Protein AF-A0A1S3MYK0-F1 (afdb_monomer_lite)

pLDDT: mean 86.26, std 19.32, range [31.92, 98.56]

Radius of gyration: 34.38 Å; chains: 1; bounding box: 82×75×86 Å

Secondary structure (DSSP, 8-state):
-----SSSSSSSSSS------HHHHHHHHHHHHHHHHHHHHTPPPPHHHHHHHHHHHHHHHHHHHHHHHHHHHHHHHHHHHHHHHHHHHHHHHHHHHHHHHHHH--SHHHHHHHHHHHHHHHHHHHHHHTHHHHHHHHHHHHHHIIIIIHHHHHHHHHHHHHHHHHHHHHHHHHHHHHHH-HHHHHHHHHTT-

Structure (mmCIF, N/CA/C/O backbone):
data_AF-A0A1S3MYK0-F1
#
_entry.id   AF-A0A1S3MYK0-F1
#
loop_
_atom_site.group_PDB
_atom_site.id
_atom_site.type_symbol
_atom_site.label_atom_id
_atom_site.label_alt_id
_atom_site.label_comp_id
_atom_site.label_asym_id
_atom_site.label_entity_id
_atom_site.label_seq_id
_atom_site.pdbx_PDB_ins_code
_atom_site.Cartn_x
_atom_site.Cartn_y
_atom_site.Cartn_z
_atom_site.occupancy
_atom_site.B_iso_or_equiv
_atom_site.auth_seq_id
_atom_site.auth_comp_id
_atom_site.auth_asym_id
_atom_site.auth_atom_id
_atom_site.pdbx_PDB_model_num
ATOM 1 N N . MET A 1 1 ? -46.911 45.622 28.710 1.00 41.44 1 MET A N 1
ATOM 2 C CA . MET A 1 1 ? -47.073 44.228 28.256 1.00 41.44 1 MET A CA 1
ATOM 3 C C . MET A 1 1 ? -45.704 43.590 28.324 1.00 41.44 1 MET A C 1
ATOM 5 O O . MET A 1 1 ? -44.938 43.676 27.375 1.00 41.44 1 MET A O 1
ATOM 9 N N . ASP A 1 2 ? -45.394 43.066 29.504 1.00 37.06 2 ASP A N 1
ATOM 10 C CA . ASP A 1 2 ? -44.248 42.202 29.757 1.00 37.06 2 ASP A CA 1
ATOM 11 C C . ASP A 1 2 ? -44.485 40.836 29.108 1.00 37.06 2 ASP A C 1
ATOM 13 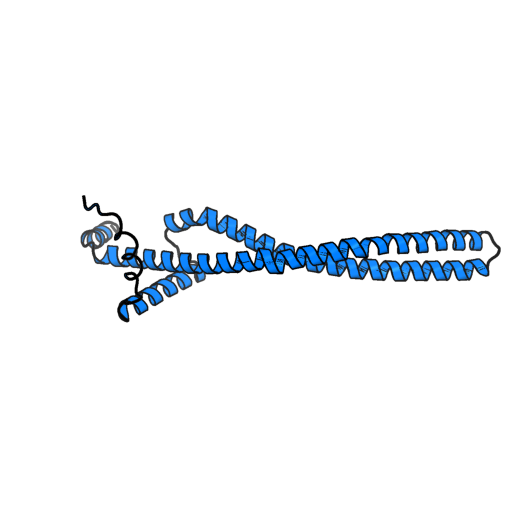O O . ASP A 1 2 ? -45.614 40.343 29.094 1.00 37.06 2 ASP A O 1
ATOM 17 N N . GLY A 1 3 ? -43.432 40.230 28.563 1.00 33.25 3 GLY A N 1
ATOM 18 C CA . GLY A 1 3 ? -43.554 38.988 27.805 1.00 33.25 3 GLY A CA 1
ATOM 19 C C . GLY A 1 3 ? -42.222 38.291 27.559 1.00 33.25 3 GLY A C 1
ATOM 20 O O . GLY A 1 3 ? -41.745 38.258 26.434 1.00 33.25 3 GLY A O 1
ATOM 21 N N . PHE A 1 4 ? -41.632 37.775 28.640 1.00 43.69 4 PHE A N 1
ATOM 22 C CA . PHE A 1 4 ? -41.016 36.443 28.738 1.00 43.69 4 PHE A CA 1
ATOM 23 C C . PHE A 1 4 ? -40.496 35.793 27.437 1.00 43.69 4 PHE A C 1
ATOM 25 O O . PHE A 1 4 ? -41.245 35.098 26.756 1.00 43.69 4 PHE A O 1
ATOM 32 N N . ALA A 1 5 ? -39.190 35.902 27.162 1.00 37.81 5 ALA A N 1
ATOM 33 C CA . ALA A 1 5 ? -38.466 34.950 26.298 1.00 37.81 5 ALA A CA 1
ATOM 34 C C . ALA A 1 5 ? -36.928 35.019 26.472 1.00 37.81 5 ALA A C 1
ATOM 36 O O . ALA A 1 5 ? -36.189 34.928 25.496 1.00 37.81 5 ALA A O 1
ATOM 37 N N . GLY A 1 6 ? -36.429 35.235 27.698 1.00 36.09 6 GLY A N 1
ATOM 38 C CA . GLY A 1 6 ? -34.996 35.471 27.951 1.00 36.09 6 GLY A CA 1
ATOM 39 C C . GLY A 1 6 ? -34.198 34.334 28.606 1.00 36.09 6 GLY A C 1
ATOM 40 O O . GLY A 1 6 ? -32.982 34.313 28.461 1.00 36.09 6 GLY A O 1
ATOM 41 N N . ASP A 1 7 ? -34.838 33.371 29.280 1.00 34.94 7 ASP A N 1
ATOM 42 C CA . ASP A 1 7 ? -34.165 32.602 30.352 1.00 34.94 7 ASP A CA 1
ATOM 43 C C . ASP A 1 7 ? -34.183 31.064 30.213 1.00 34.94 7 ASP A C 1
ATOM 45 O O . ASP A 1 7 ? -34.143 30.344 31.206 1.00 34.94 7 ASP A O 1
ATOM 49 N N . ILE A 1 8 ? -34.211 30.504 28.996 1.00 40.41 8 ILE A N 1
ATOM 50 C CA . ILE A 1 8 ? -34.261 29.029 28.817 1.00 40.41 8 ILE A CA 1
ATOM 51 C C . ILE A 1 8 ? -32.945 28.403 28.310 1.00 40.41 8 ILE A C 1
ATOM 53 O O . ILE A 1 8 ? -32.789 27.186 28.344 1.00 40.41 8 ILE A O 1
ATOM 57 N N . LEU A 1 9 ? -31.935 29.190 27.917 1.00 41.19 9 LEU A N 1
ATOM 58 C CA . LEU A 1 9 ? -30.717 28.640 27.286 1.00 41.19 9 LEU A CA 1
ATOM 59 C C . LEU A 1 9 ? -29.408 28.810 28.072 1.00 41.19 9 LEU A C 1
ATOM 61 O O . LEU A 1 9 ? -28.365 28.363 27.601 1.00 41.19 9 LEU A O 1
ATOM 65 N N . SER A 1 10 ? -29.445 29.367 29.287 1.00 35.34 10 SER A N 1
ATOM 66 C CA . SER A 1 10 ? -28.232 29.537 30.112 1.00 35.34 10 SER A CA 1
ATOM 67 C C . SER A 1 10 ? -28.063 28.480 31.222 1.00 35.34 10 SER A C 1
ATOM 69 O O . SER A 1 10 ? -27.001 28.377 31.829 1.00 35.34 10 SER A O 1
ATOM 71 N N . GLY A 1 11 ? -29.074 27.636 31.471 1.00 31.92 11 GLY A N 1
ATOM 72 C CA . GLY A 1 11 ? -29.089 26.695 32.607 1.00 31.92 11 GLY A CA 1
ATOM 73 C C . GLY A 1 11 ? -28.549 25.279 32.348 1.00 31.92 11 GLY A C 1
ATOM 74 O O . GLY A 1 11 ? -28.430 24.493 33.280 1.00 31.92 11 GLY A O 1
ATOM 75 N N . GLY A 1 12 ? -28.223 24.915 31.103 1.00 32.88 12 GLY A N 1
ATOM 76 C CA . GLY A 1 12 ? -27.961 23.513 30.734 1.00 32.88 12 GLY A CA 1
ATOM 77 C C . GLY A 1 12 ? -26.508 23.032 30.828 1.00 32.88 12 GLY A C 1
ATOM 78 O O . GLY A 1 12 ? -26.243 21.860 30.574 1.00 32.88 12 GLY A O 1
ATOM 79 N N . ARG A 1 13 ? -25.539 23.904 31.141 1.00 39.34 13 ARG A N 1
ATOM 80 C CA . ARG A 1 13 ? -24.106 23.601 30.931 1.00 39.34 13 ARG A CA 1
ATOM 81 C C . ARG A 1 13 ? -23.316 23.207 32.186 1.00 39.34 13 ARG A C 1
ATOM 83 O O . ARG A 1 13 ? -22.102 23.062 32.094 1.00 39.34 13 ARG A O 1
ATOM 90 N N . ALA A 1 14 ? -23.978 23.002 33.328 1.00 36.31 14 ALA A N 1
ATOM 91 C CA . ALA A 1 14 ? -23.310 22.807 34.622 1.00 36.31 14 ALA A CA 1
ATOM 92 C C . ALA A 1 14 ? -23.767 21.573 35.436 1.00 36.31 14 ALA A C 1
ATOM 94 O O . ALA A 1 14 ? -23.609 21.572 36.651 1.00 36.31 14 ALA A O 1
ATOM 95 N N . LEU A 1 15 ? -24.317 20.517 34.815 1.00 39.94 15 LEU A N 1
ATOM 96 C CA . LEU A 1 15 ? -24.837 19.344 35.557 1.00 39.94 15 LEU A CA 1
ATOM 97 C C . LEU A 1 15 ? -24.350 17.962 35.089 1.00 39.94 15 LEU A C 1
ATOM 99 O O . LEU A 1 15 ? -24.987 16.955 35.372 1.00 39.94 15 LEU A O 1
ATOM 103 N N . LEU A 1 16 ? -23.186 17.874 34.444 1.00 42.62 16 LEU A N 1
ATOM 104 C CA . LEU A 1 16 ? -22.465 16.597 34.299 1.00 42.62 16 LEU A CA 1
ATOM 105 C C . LEU A 1 16 ? -21.014 16.749 34.768 1.00 42.62 16 LEU A C 1
ATOM 107 O O . LEU A 1 16 ? -20.073 16.333 34.095 1.00 42.62 16 LEU A O 1
ATOM 111 N N . GLY A 1 17 ? -20.846 17.409 35.917 1.00 39.34 17 GLY A N 1
ATOM 112 C CA . GLY A 1 17 ? -19.589 17.414 36.653 1.00 39.34 17 GLY A CA 1
ATOM 113 C C . GLY A 1 17 ? -19.220 15.990 37.065 1.00 39.34 17 GLY A C 1
ATOM 114 O O . GLY A 1 17 ? -20.066 15.220 37.517 1.00 39.34 17 GLY A O 1
ATOM 115 N N . GLU A 1 18 ? -17.954 15.643 36.866 1.00 46.88 18 GLU A N 1
ATOM 116 C CA . GLU A 1 18 ? -17.320 14.370 37.211 1.00 46.88 18 GLU A CA 1
ATOM 117 C C . GLU A 1 18 ? -17.240 14.119 38.734 1.00 46.88 18 GLU A C 1
ATOM 119 O O . GLU A 1 18 ? -16.179 13.785 39.251 1.00 46.88 18 GLU A O 1
ATOM 124 N N . ASP A 1 19 ? -18.352 14.196 39.465 1.00 45.28 19 ASP A N 1
ATOM 125 C CA . ASP A 1 19 ? -18.408 13.890 40.902 1.00 45.28 19 ASP A CA 1
ATOM 126 C C . ASP A 1 19 ? -19.016 12.507 41.162 1.00 45.28 19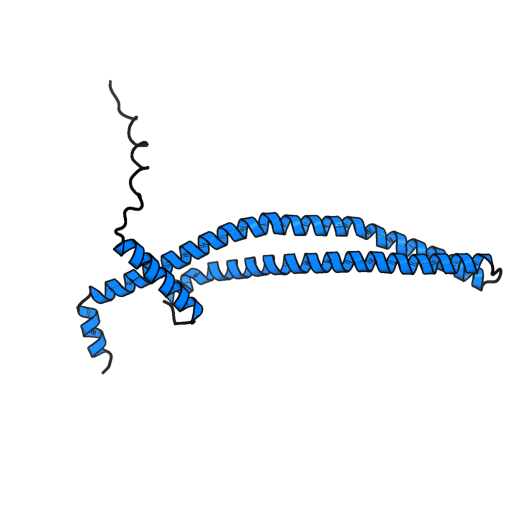 ASP A C 1
ATOM 128 O O . ASP A 1 19 ? -19.916 12.298 41.973 1.00 45.28 19 ASP A O 1
ATOM 132 N N . GLY A 1 20 ? -18.484 11.502 40.468 1.00 59.09 20 GLY A N 1
ATOM 133 C CA . GLY A 1 20 ? -18.640 10.120 40.905 1.00 59.09 20 GLY A CA 1
ATOM 134 C C . GLY A 1 20 ? -17.744 9.864 42.116 1.00 59.09 20 GLY A C 1
ATOM 135 O O . GLY A 1 20 ? -16.527 10.076 42.038 1.00 59.09 20 GLY A O 1
ATOM 136 N N . SER A 1 21 ? -18.321 9.346 43.209 1.00 81.81 21 SER A N 1
ATOM 137 C CA . SER A 1 21 ? -17.571 8.804 44.356 1.00 81.81 21 SER A CA 1
ATOM 138 C C . SER A 1 21 ? -16.341 8.009 43.885 1.00 81.81 21 SER A C 1
ATOM 140 O O . SER A 1 21 ? -16.373 7.355 42.838 1.00 81.81 21 SER A O 1
ATOM 142 N N . VAL A 1 22 ? -15.240 8.037 44.648 1.00 82.56 22 VAL A N 1
ATOM 143 C CA . VAL A 1 22 ? -14.026 7.240 44.358 1.00 82.56 22 VAL A CA 1
ATOM 144 C C . VAL A 1 22 ? -14.389 5.782 44.049 1.00 82.56 22 VAL A C 1
ATOM 146 O O . VAL A 1 22 ? -13.840 5.196 43.116 1.00 82.56 22 VAL A O 1
ATOM 149 N N . MET A 1 23 ? -15.394 5.251 44.750 1.00 80.50 23 MET A N 1
ATOM 150 C CA . MET A 1 23 ? -15.951 3.918 44.523 1.00 80.50 23 MET A CA 1
ATOM 151 C C . MET A 1 23 ? -16.555 3.757 43.124 1.00 80.50 23 MET A C 1
ATOM 153 O O . MET A 1 23 ? -16.217 2.806 42.424 1.00 80.50 23 MET A O 1
ATOM 157 N N . ALA A 1 24 ? -17.366 4.712 42.664 1.00 82.12 24 ALA A N 1
ATOM 158 C CA . ALA A 1 24 ? -17.961 4.686 41.326 1.00 82.12 24 ALA A CA 1
ATOM 159 C C . ALA A 1 24 ? -16.888 4.742 40.222 1.00 82.12 24 ALA A C 1
ATOM 161 O O . ALA A 1 24 ? -16.960 4.019 39.225 1.00 82.12 24 ALA A O 1
ATOM 162 N N . ARG A 1 25 ? -15.833 5.547 40.412 1.00 84.62 25 ARG A N 1
ATOM 163 C CA . ARG A 1 25 ? -14.691 5.597 39.480 1.00 84.62 25 ARG A CA 1
ATOM 164 C C . ARG A 1 25 ? -13.903 4.288 39.466 1.00 84.62 25 ARG A C 1
ATOM 166 O O . ARG A 1 25 ? -13.497 3.833 38.394 1.00 84.62 25 ARG A O 1
ATOM 173 N N . MET A 1 26 ? -13.692 3.678 40.632 1.00 87.12 26 MET A N 1
ATOM 174 C CA . MET A 1 26 ? -13.004 2.393 40.757 1.00 87.12 26 MET A CA 1
ATOM 175 C C . MET A 1 26 ? -13.800 1.266 40.094 1.00 87.12 26 MET A C 1
ATOM 177 O O . MET A 1 26 ? -13.237 0.491 39.323 1.00 87.12 26 MET A O 1
ATOM 181 N N . GLN A 1 27 ? -15.115 1.248 40.289 1.00 87.69 27 GLN A N 1
ATOM 182 C CA . GLN A 1 27 ? -16.036 0.319 39.645 1.00 87.69 27 GLN A CA 1
ATOM 183 C C . GLN A 1 27 ? -16.041 0.477 38.121 1.00 87.69 27 GLN A C 1
ATOM 185 O O . GLN A 1 27 ? -15.841 -0.505 37.406 1.00 87.69 27 GLN A O 1
ATOM 190 N N . LYS A 1 28 ? -16.166 1.709 37.601 1.00 86.88 28 LYS A N 1
ATOM 191 C CA . LYS A 1 28 ? -16.080 1.972 36.153 1.00 86.88 28 LYS A CA 1
ATOM 192 C C . LYS A 1 28 ? -14.765 1.444 35.568 1.00 86.88 28 LYS A C 1
ATOM 194 O O . LYS A 1 28 ? -14.771 0.786 34.528 1.00 86.88 28 LYS A O 1
ATOM 199 N N . LYS A 1 29 ? -13.633 1.706 36.234 1.00 89.00 29 LYS A N 1
ATOM 200 C CA . LYS A 1 29 ? -12.320 1.188 35.812 1.00 89.00 29 LYS A CA 1
ATOM 201 C C . LYS A 1 29 ? -12.276 -0.337 35.835 1.00 89.00 29 LYS A C 1
ATOM 203 O O . LYS A 1 29 ? -11.808 -0.925 34.867 1.00 89.00 29 LYS A O 1
ATOM 208 N N . PHE A 1 30 ? -12.777 -0.968 36.895 1.00 92.25 30 PHE A N 1
ATOM 209 C CA . PHE A 1 30 ? -12.812 -2.423 37.022 1.00 92.25 30 PHE A CA 1
ATOM 210 C C . PHE A 1 30 ? -13.556 -3.076 35.852 1.00 92.25 30 PHE A C 1
ATOM 212 O O . PHE A 1 30 ? -12.989 -3.922 35.163 1.00 92.25 30 PHE A O 1
ATOM 219 N N . TRP A 1 31 ? -14.786 -2.638 35.573 1.00 93.19 31 TRP A N 1
ATOM 220 C CA . TRP A 1 31 ? -15.617 -3.232 34.523 1.00 93.19 31 TRP A CA 1
ATOM 221 C C . TRP A 1 31 ? -15.090 -2.971 33.118 1.00 93.19 31 TRP A C 1
ATOM 223 O O . TRP A 1 31 ? -15.112 -3.866 32.273 1.00 93.19 31 TRP A O 1
ATOM 233 N N . LYS A 1 32 ? -14.518 -1.786 32.883 1.00 91.12 32 LYS A N 1
ATOM 234 C CA . LYS A 1 32 ? -13.789 -1.502 31.645 1.00 91.12 32 LYS A CA 1
ATOM 235 C C . LYS A 1 32 ? -12.614 -2.466 31.456 1.00 91.12 32 LYS A C 1
ATOM 237 O O . LYS A 1 32 ? -12.476 -3.060 30.391 1.00 91.12 32 LYS A O 1
ATOM 242 N N . THR A 1 33 ? -11.777 -2.644 32.478 1.00 90.81 33 THR A N 1
ATOM 243 C CA . THR A 1 33 ? -10.626 -3.559 32.420 1.00 90.81 33 THR A CA 1
ATOM 244 C C . THR A 1 33 ? -11.073 -5.009 32.238 1.00 90.81 33 THR A C 1
ATOM 246 O O . THR A 1 33 ? -10.476 -5.739 31.449 1.00 90.81 33 THR A O 1
ATOM 249 N N . LYS A 1 34 ? -12.160 -5.420 32.901 1.00 90.75 34 LYS A N 1
ATOM 250 C CA . LYS A 1 34 ? -12.764 -6.747 32.731 1.00 90.75 34 LYS A CA 1
ATOM 251 C C . LYS A 1 34 ? -13.217 -6.973 31.286 1.00 90.75 34 LYS A C 1
ATOM 253 O O . LYS A 1 34 ? -12.911 -8.027 30.736 1.00 90.75 34 LYS A O 1
ATOM 258 N N . GLN A 1 35 ? -13.859 -5.988 30.653 1.00 92.19 35 GLN A N 1
ATOM 259 C CA . GLN A 1 35 ? -14.248 -6.071 29.239 1.00 92.19 35 GLN A CA 1
ATOM 260 C C . GLN A 1 35 ? -13.032 -6.219 28.315 1.00 92.19 35 GLN A C 1
ATOM 262 O O . GLN A 1 35 ? -13.040 -7.060 27.420 1.00 92.19 35 GLN A O 1
ATOM 267 N N . VAL A 1 36 ? -11.964 -5.447 28.548 1.00 91.06 36 VAL A N 1
ATOM 268 C CA . VAL A 1 36 ? -10.712 -5.579 27.780 1.00 91.06 36 VAL A CA 1
ATOM 269 C C . VAL A 1 36 ? -10.144 -6.995 27.902 1.00 91.06 36 VAL A C 1
ATOM 271 O O . VAL A 1 36 ? -9.757 -7.588 26.897 1.00 91.06 36 VAL A O 1
ATOM 274 N N . LEU A 1 37 ? -10.131 -7.560 29.114 1.00 91.44 37 LEU A N 1
ATOM 275 C C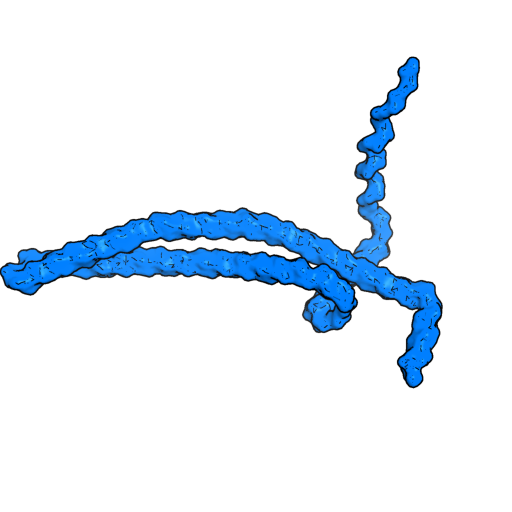A . LEU A 1 37 ? -9.639 -8.916 29.353 1.00 91.44 37 LEU A CA 1
ATOM 276 C C . LEU A 1 37 ? -10.513 -9.977 28.670 1.00 91.44 37 LEU A C 1
ATOM 278 O O . LEU A 1 37 ? -9.981 -10.928 28.105 1.00 91.44 37 LEU A O 1
ATOM 282 N N . ILE A 1 38 ? -11.839 -9.826 28.702 1.00 88.81 38 ILE A N 1
ATOM 283 C CA . ILE A 1 38 ? -12.779 -10.734 28.025 1.00 88.81 38 ILE A CA 1
ATOM 284 C C . ILE A 1 38 ? -12.492 -10.771 26.523 1.00 88.81 38 ILE A C 1
ATOM 286 O O . ILE A 1 38 ? -12.262 -11.857 25.990 1.00 88.81 38 ILE A O 1
ATOM 290 N N . LYS A 1 39 ? -12.385 -9.596 25.887 1.00 87.81 39 LYS A N 1
ATOM 291 C CA . LYS A 1 39 ? -12.045 -9.477 24.463 1.00 87.81 39 LYS A CA 1
ATOM 292 C C . LYS A 1 39 ? -10.683 -10.110 24.153 1.00 87.81 39 LYS A C 1
ATOM 294 O O . LYS A 1 39 ? -10.563 -10.879 23.208 1.00 87.81 39 LYS A O 1
ATOM 299 N N . ALA A 1 40 ? -9.666 -9.843 24.977 1.00 88.56 40 ALA A N 1
ATOM 300 C CA . ALA A 1 40 ? -8.312 -10.370 24.778 1.00 88.56 40 ALA A CA 1
ATOM 301 C C . ALA A 1 40 ? -8.194 -11.891 24.994 1.00 88.56 40 ALA A C 1
ATOM 303 O O . ALA A 1 40 ? -7.348 -12.534 24.383 1.00 88.56 40 ALA A O 1
ATOM 304 N N . THR A 1 41 ? -9.020 -12.468 25.871 1.00 87.50 41 THR A N 1
ATOM 305 C CA . THR A 1 41 ? -9.002 -13.908 26.190 1.00 87.50 41 THR A CA 1
ATOM 306 C C . THR A 1 41 ? -9.966 -14.732 25.336 1.00 87.50 41 THR A C 1
ATOM 308 O O . THR A 1 41 ? -10.009 -15.950 25.491 1.00 87.50 41 THR A O 1
ATOM 311 N N . GLY A 1 42 ? -10.745 -14.095 24.453 1.00 85.69 42 GLY A N 1
ATOM 312 C CA . GLY A 1 42 ? -11.726 -14.775 23.603 1.00 85.69 42 GLY A CA 1
ATOM 313 C C . GLY A 1 42 ? -12.879 -15.410 24.385 1.00 85.69 42 GLY A C 1
ATOM 314 O O . GLY A 1 42 ? -13.496 -16.367 23.918 1.00 85.69 42 GLY A O 1
ATOM 315 N N . LYS A 1 43 ? -13.163 -14.921 25.600 1.00 88.62 43 LYS A N 1
ATOM 316 C CA . LYS A 1 43 ? -14.308 -15.404 26.380 1.00 88.62 43 LYS A CA 1
ATOM 317 C C . LYS A 1 43 ? -15.609 -15.034 25.671 1.00 88.62 43 LYS A C 1
ATOM 319 O O . LYS A 1 43 ? -15.714 -13.958 25.092 1.00 88.62 43 LYS A O 1
ATOM 324 N N . LYS A 1 44 ? -16.613 -15.914 25.758 1.00 87.25 44 LYS A N 1
ATOM 325 C CA . LYS A 1 44 ? -17.919 -15.696 25.126 1.00 87.25 44 LYS A CA 1
ATOM 326 C C . LYS A 1 44 ? -18.550 -14.397 25.641 1.00 87.25 44 LYS A C 1
ATOM 328 O O . LYS A 1 44 ? -18.764 -14.243 26.843 1.00 87.25 44 LYS A O 1
ATOM 333 N N . GLU A 1 45 ? -18.837 -13.489 24.716 1.00 88.38 45 GLU A N 1
ATOM 334 C CA . GLU A 1 45 ? -19.557 -12.244 24.972 1.00 88.38 45 GLU A CA 1
ATOM 335 C C . GLU A 1 45 ? -21.060 -12.415 24.722 1.00 88.38 45 GLU A C 1
ATOM 337 O O . GLU A 1 45 ? -21.517 -13.442 24.217 1.00 88.38 45 GLU A O 1
ATOM 342 N N . ASP A 1 46 ? -21.836 -11.410 25.121 1.00 90.69 46 ASP A N 1
ATOM 343 C CA . ASP A 1 46 ? -23.271 -11.379 24.867 1.00 90.69 46 ASP A CA 1
ATOM 344 C C . ASP A 1 46 ? -23.557 -11.316 23.357 1.00 90.69 46 ASP A C 1
ATOM 346 O O . ASP A 1 46 ? -23.040 -10.446 22.653 1.00 90.69 46 ASP A O 1
ATOM 350 N N . GLU A 1 47 ? -24.360 -12.257 22.860 1.00 90.19 47 GLU A N 1
ATOM 351 C CA . GLU A 1 47 ? -24.583 -12.472 21.427 1.00 90.19 47 GLU A CA 1
ATOM 352 C C . GLU A 1 47 ? -25.237 -11.267 20.747 1.00 90.19 47 GLU A C 1
ATOM 354 O O . GLU A 1 47 ? -24.844 -10.904 19.641 1.00 90.19 47 GLU A O 1
ATOM 359 N N . TYR A 1 48 ? -26.162 -10.585 21.427 1.00 91.00 48 TYR A N 1
ATOM 360 C CA . TYR A 1 48 ? -26.836 -9.410 20.872 1.00 91.00 48 TYR A CA 1
ATOM 361 C C . TYR A 1 48 ? -25.896 -8.210 20.776 1.00 91.00 48 TYR A C 1
ATOM 363 O O . TYR A 1 48 ? -25.959 -7.440 19.818 1.00 91.00 48 TYR A O 1
ATOM 371 N N . VAL A 1 49 ? -24.981 -8.073 21.739 1.00 91.81 49 VAL A N 1
ATOM 372 C CA . VAL A 1 49 ? -23.960 -7.018 21.719 1.00 91.81 49 VAL A CA 1
ATOM 373 C C . VAL A 1 49 ? -22.938 -7.286 20.610 1.00 91.81 49 VAL A C 1
ATOM 375 O O . VAL A 1 49 ? -22.505 -6.359 19.933 1.00 91.81 49 VAL A O 1
ATOM 378 N N . VAL A 1 50 ? -22.560 -8.548 20.385 1.00 92.38 50 VAL A N 1
ATOM 379 C CA . VAL A 1 50 ? -21.698 -8.929 19.253 1.00 92.38 50 VAL A CA 1
ATOM 380 C C . VAL A 1 50 ? -22.401 -8.678 17.917 1.00 92.38 50 VAL A C 1
ATOM 382 O O . VAL A 1 50 ? -21.820 -8.040 17.045 1.00 92.38 50 VAL A O 1
ATOM 385 N N . ALA A 1 51 ? -23.655 -9.109 17.765 1.00 92.75 51 ALA A N 1
ATOM 386 C CA . ALA A 1 51 ? -24.424 -8.901 16.538 1.00 92.75 51 ALA A CA 1
ATOM 387 C C . ALA A 1 51 ? -24.614 -7.410 16.214 1.00 92.75 51 ALA A C 1
ATOM 389 O O . ALA A 1 51 ? -24.499 -7.013 15.057 1.00 92.75 51 ALA A O 1
ATOM 390 N N . SER A 1 52 ? -24.843 -6.574 17.232 1.00 93.19 52 SER A N 1
ATOM 391 C CA . SER A 1 52 ? -24.956 -5.121 17.067 1.00 93.19 52 SER A CA 1
ATOM 392 C C . SER A 1 52 ? -23.661 -4.462 16.576 1.00 93.19 52 SER A C 1
ATOM 394 O O . SER A 1 52 ? -23.731 -3.436 15.902 1.00 93.19 52 SER A O 1
ATOM 396 N N . ASP A 1 53 ? -22.494 -5.017 16.911 1.00 95.00 53 ASP A N 1
ATOM 397 C CA . ASP A 1 53 ? -21.189 -4.463 16.527 1.00 95.00 53 ASP A CA 1
ATOM 398 C C . ASP A 1 53 ? -20.719 -4.940 15.143 1.00 95.00 53 ASP A C 1
ATOM 400 O O . ASP A 1 53 ? -19.801 -4.346 14.582 1.00 95.00 53 ASP A O 1
ATOM 404 N N . ALA A 1 54 ? -21.355 -5.960 14.558 1.00 94.12 54 ALA A N 1
ATOM 405 C CA . ALA A 1 54 ? -20.872 -6.625 13.346 1.00 94.12 54 ALA A CA 1
ATOM 406 C C . ALA A 1 54 ? -20.669 -5.675 12.147 1.00 94.12 54 ALA A C 1
ATOM 408 O O . ALA A 1 54 ? -19.647 -5.744 11.465 1.00 94.12 54 ALA A O 1
ATOM 409 N N . ASP A 1 55 ? -21.609 -4.755 11.899 1.00 95.75 55 ASP A N 1
ATOM 410 C CA . ASP A 1 55 ? -21.482 -3.764 10.816 1.00 95.75 55 ASP A CA 1
ATOM 411 C C . ASP A 1 55 ? -20.334 -2.770 11.071 1.00 95.75 55 ASP A C 1
ATOM 413 O O . ASP A 1 55 ? -19.615 -2.372 10.150 1.00 95.75 55 ASP A O 1
ATOM 417 N N . LEU A 1 56 ? -20.125 -2.385 12.333 1.00 95.56 56 LEU A N 1
ATOM 418 C CA . LEU A 1 56 ? -19.018 -1.517 12.719 1.00 95.56 56 LEU A CA 1
ATOM 419 C C . LEU A 1 56 ? -17.674 -2.237 12.561 1.00 95.56 56 LEU A C 1
ATOM 421 O O . LEU A 1 56 ? -16.745 -1.658 12.001 1.00 95.56 56 LEU A O 1
ATOM 425 N N . ASP A 1 57 ? -17.575 -3.489 13.005 1.00 96.25 57 ASP A N 1
ATOM 426 C CA . ASP A 1 57 ? -16.357 -4.291 12.888 1.00 96.25 57 ASP A CA 1
ATOM 427 C C . ASP A 1 57 ? -15.960 -4.496 11.417 1.00 96.25 57 ASP A C 1
ATOM 429 O O . ASP A 1 57 ? -14.804 -4.265 11.066 1.00 96.25 57 ASP A O 1
ATOM 433 N N . ALA A 1 58 ? -16.915 -4.773 10.523 1.00 97.12 58 ALA A N 1
ATOM 434 C CA . ALA A 1 58 ? -16.646 -4.868 9.085 1.00 97.12 58 ALA A CA 1
ATOM 435 C C . ALA A 1 58 ? -16.063 -3.563 8.498 1.00 97.12 58 ALA A C 1
ATOM 437 O O . ALA A 1 58 ? -15.129 -3.579 7.689 1.00 97.12 58 ALA A O 1
ATOM 438 N N . LYS A 1 59 ? -16.572 -2.401 8.929 1.00 97.44 59 LYS A N 1
ATOM 439 C CA . LYS A 1 59 ? -16.041 -1.088 8.514 1.00 97.44 59 LYS A CA 1
ATOM 440 C C . LYS A 1 59 ? -14.638 -0.834 9.065 1.00 97.44 59 LYS A C 1
ATOM 442 O O . LYS A 1 59 ? -13.812 -0.231 8.377 1.00 97.44 59 LYS A O 1
ATOM 447 N N . LEU A 1 60 ? -14.358 -1.284 10.286 1.00 97.75 60 LEU A N 1
ATOM 448 C CA . LEU A 1 60 ? -13.037 -1.172 10.903 1.00 97.75 60 LEU A CA 1
ATOM 449 C C . LEU A 1 60 ? -12.007 -2.060 10.204 1.00 97.75 60 LEU A C 1
ATOM 451 O O . LEU A 1 60 ? -10.895 -1.604 9.938 1.00 97.75 60 LEU A O 1
ATOM 455 N N . GLU A 1 61 ? -12.379 -3.286 9.840 1.00 97.56 61 GLU A N 1
ATOM 456 C CA . GLU A 1 61 ? -11.532 -4.178 9.043 1.00 97.56 61 GLU A CA 1
ATOM 457 C C . GLU A 1 61 ? -11.170 -3.547 7.696 1.00 97.56 61 GLU A C 1
ATOM 459 O O . GLU A 1 61 ? -9.993 -3.504 7.322 1.00 97.56 61 GLU A O 1
ATOM 464 N N . LEU A 1 62 ? -12.155 -2.969 7.001 1.00 97.75 62 LEU A N 1
ATOM 465 C CA . LEU A 1 62 ? -11.913 -2.233 5.761 1.00 97.75 62 LEU A CA 1
ATOM 466 C C . LEU A 1 62 ? -10.952 -1.056 5.982 1.00 97.75 62 LEU A C 1
ATOM 468 O O . LEU A 1 62 ? -10.005 -0.878 5.214 1.00 97.75 62 LEU A O 1
ATOM 472 N N . PHE A 1 63 ? -11.156 -0.267 7.037 1.00 98.19 63 PHE A N 1
ATOM 473 C CA . PHE A 1 63 ? -10.277 0.855 7.363 1.00 98.19 63 PHE A CA 1
ATOM 474 C C . PHE A 1 63 ? -8.829 0.405 7.623 1.00 98.19 63 PHE A C 1
ATOM 476 O O . PHE A 1 63 ? -7.890 0.996 7.080 1.00 98.19 63 PHE A O 1
ATOM 483 N N . HIS A 1 64 ? -8.629 -0.666 8.393 1.00 97.75 64 HIS A N 1
ATOM 484 C CA . HIS A 1 64 ? -7.301 -1.224 8.652 1.00 97.75 64 HIS A CA 1
ATOM 485 C C . HIS A 1 64 ? -6.645 -1.792 7.389 1.00 97.75 64 HIS A C 1
ATOM 487 O O . HIS A 1 64 ? -5.435 -1.631 7.189 1.00 97.75 64 HIS A O 1
ATOM 493 N N . SER A 1 65 ? -7.437 -2.392 6.499 1.00 98.31 65 SER A N 1
ATOM 494 C CA . SER A 1 65 ? -6.973 -2.829 5.183 1.00 98.31 65 SER A CA 1
ATOM 495 C C . SER A 1 65 ? -6.475 -1.647 4.344 1.00 98.31 65 SER A C 1
ATOM 497 O O . SER A 1 65 ? -5.348 -1.672 3.847 1.00 98.31 65 SER A O 1
ATOM 499 N N . VAL A 1 66 ? -7.238 -0.550 4.269 1.00 98.19 66 VAL A N 1
ATOM 500 C CA . VAL A 1 66 ? -6.830 0.688 3.573 1.00 98.19 66 VAL A CA 1
ATOM 501 C C . VAL A 1 66 ? -5.550 1.283 4.179 1.00 98.19 66 VAL A C 1
ATOM 503 O O . VAL A 1 66 ? -4.627 1.678 3.460 1.00 98.19 66 VAL A O 1
ATOM 506 N N . GLN A 1 67 ? -5.443 1.314 5.508 1.00 97.81 67 GLN A N 1
ATOM 507 C CA . GLN A 1 67 ? -4.243 1.780 6.208 1.00 97.81 67 GLN A CA 1
ATOM 508 C C . GLN A 1 67 ? -2.996 0.947 5.858 1.00 97.81 67 GLN A C 1
ATOM 510 O O . GLN A 1 67 ? -1.906 1.494 5.653 1.00 97.81 67 GLN A O 1
ATOM 515 N N . THR A 1 68 ? -3.150 -0.373 5.785 1.00 97.94 68 THR A N 1
ATOM 516 C CA . THR A 1 68 ? -2.046 -1.300 5.516 1.00 97.94 68 THR A CA 1
ATOM 517 C C . THR A 1 68 ? -1.620 -1.219 4.055 1.00 97.94 68 THR A C 1
ATOM 519 O O . THR A 1 68 ? -0.462 -0.925 3.755 1.00 97.94 68 THR A O 1
ATOM 522 N N . THR A 1 69 ? -2.579 -1.367 3.145 1.00 98.25 69 THR A N 1
ATOM 523 C CA . THR A 1 69 ? -2.347 -1.369 1.695 1.00 98.25 69 THR A CA 1
ATOM 524 C C . THR A 1 69 ? -1.801 -0.036 1.183 1.00 98.25 69 THR A C 1
ATOM 526 O O . THR A 1 69 ? -0.933 -0.031 0.317 1.00 98.25 69 THR A O 1
ATOM 529 N N . SER A 1 70 ? -2.200 1.106 1.755 1.00 98.12 70 SER A N 1
ATOM 530 C CA . SER A 1 70 ? -1.590 2.407 1.415 1.00 98.12 70 SER A CA 1
ATOM 531 C C . SER A 1 70 ? -0.111 2.495 1.812 1.00 98.12 70 SER A C 1
ATOM 533 O O . SER A 1 70 ? 0.700 3.064 1.080 1.00 98.12 70 SER A O 1
ATOM 535 N N . THR A 1 71 ? 0.273 1.890 2.939 1.00 97.75 71 THR A N 1
ATOM 536 C CA . THR A 1 71 ? 1.678 1.810 3.370 1.00 97.75 71 THR A CA 1
ATOM 537 C C . THR A 1 71 ? 2.485 0.888 2.452 1.00 97.75 71 THR A C 1
ATOM 539 O O . THR A 1 71 ? 3.635 1.177 2.122 1.00 97.75 71 THR A O 1
ATOM 542 N N . GLU A 1 72 ? 1.899 -0.226 2.021 1.00 98.25 72 GLU A N 1
ATOM 543 C CA . GLU A 1 72 ? 2.523 -1.136 1.057 1.00 98.25 72 GLU A CA 1
ATOM 544 C C . GLU A 1 72 ? 2.679 -0.492 -0.320 1.00 98.25 72 GLU A C 1
ATOM 546 O O . GLU A 1 72 ? 3.738 -0.616 -0.937 1.00 98.25 72 GLU A O 1
ATOM 551 N N . LEU A 1 73 ? 1.672 0.258 -0.768 1.00 98.12 73 LEU A N 1
ATOM 552 C CA . LEU A 1 73 ? 1.706 0.985 -2.030 1.00 98.12 73 LEU A CA 1
ATOM 553 C C . LEU A 1 73 ? 2.872 1.982 -2.074 1.00 98.12 73 LEU A C 1
ATOM 555 O O . LEU A 1 73 ? 3.608 1.993 -3.059 1.00 98.12 73 LEU A O 1
ATOM 559 N N . LEU A 1 74 ? 3.112 2.742 -0.998 1.00 97.69 74 LEU A N 1
ATOM 560 C CA . LEU A 1 74 ? 4.281 3.631 -0.894 1.00 97.69 74 LEU A CA 1
ATOM 561 C C . LEU A 1 74 ? 5.596 2.875 -1.078 1.00 97.69 74 LEU A C 1
ATOM 563 O O . LEU A 1 74 ? 6.411 3.240 -1.925 1.00 97.69 74 LEU A O 1
ATOM 567 N N . LYS A 1 75 ? 5.767 1.761 -0.355 1.00 97.69 75 LYS A N 1
ATOM 568 C CA . LYS A 1 75 ? 6.970 0.925 -0.470 1.00 97.69 75 LYS A CA 1
ATOM 569 C C . LYS A 1 75 ? 7.179 0.445 -1.902 1.00 97.69 75 LYS A C 1
ATOM 571 O O . LYS A 1 75 ? 8.316 0.412 -2.369 1.00 97.69 75 LYS A O 1
ATOM 576 N N . VAL A 1 76 ? 6.107 0.052 -2.596 1.00 97.94 76 VAL A N 1
ATOM 577 C CA . VAL A 1 76 ? 6.161 -0.399 -3.995 1.00 97.94 76 VAL A CA 1
ATOM 578 C C . VAL A 1 76 ? 6.544 0.747 -4.931 1.00 97.94 76 VAL A C 1
ATOM 580 O O . VAL A 1 76 ? 7.423 0.542 -5.771 1.00 97.94 76 VAL A O 1
ATOM 583 N N . ILE A 1 77 ? 5.967 1.941 -4.760 1.00 97.12 77 ILE A N 1
ATOM 584 C CA . ILE A 1 77 ? 6.298 3.133 -5.557 1.00 97.12 77 ILE A CA 1
ATOM 585 C C . ILE A 1 77 ? 7.781 3.489 -5.396 1.00 97.12 77 ILE A C 1
ATOM 587 O O . ILE A 1 77 ? 8.494 3.580 -6.395 1.00 97.12 77 ILE A O 1
ATOM 591 N N . GLU A 1 78 ? 8.289 3.581 -4.165 1.00 96.31 78 GLU A N 1
ATOM 592 C CA . GLU A 1 78 ? 9.712 3.836 -3.886 1.00 96.31 78 GLU A CA 1
ATOM 593 C C . GLU A 1 78 ? 10.622 2.747 -4.482 1.00 96.31 78 GLU A C 1
ATOM 595 O O . GLU A 1 78 ? 11.715 3.006 -5.002 1.00 96.31 78 GLU A O 1
ATOM 600 N N . LYS A 1 79 ? 10.189 1.479 -4.400 1.00 97.44 79 LYS A N 1
ATOM 601 C CA . LYS A 1 79 ? 10.883 0.348 -5.031 1.00 97.44 79 LYS A CA 1
ATOM 602 C C . LYS A 1 79 ? 10.961 0.558 -6.543 1.00 97.44 79 LYS A C 1
ATOM 604 O O . LYS A 1 79 ? 12.005 0.283 -7.136 1.00 97.44 79 LYS A O 1
ATOM 609 N N . TYR A 1 80 ? 9.866 0.972 -7.165 1.00 97.06 80 TYR A N 1
ATOM 610 C CA . TYR A 1 80 ? 9.768 1.130 -8.607 1.00 97.06 80 TYR A CA 1
ATOM 611 C C . TYR A 1 80 ? 10.582 2.327 -9.104 1.00 97.06 80 TYR A C 1
ATOM 613 O O . TYR A 1 80 ? 11.369 2.161 -10.032 1.00 97.06 80 TYR A O 1
ATOM 621 N N . GLN A 1 81 ? 10.511 3.477 -8.424 1.00 96.69 81 GLN A N 1
ATOM 622 C CA . GLN A 1 81 ? 11.315 4.664 -8.740 1.00 96.69 81 GLN A CA 1
ATOM 623 C C . GLN A 1 81 ? 12.824 4.378 -8.749 1.00 96.69 81 GLN A C 1
ATOM 625 O O . GLN A 1 81 ? 13.537 4.776 -9.674 1.00 96.69 81 GLN A O 1
ATOM 630 N N . ARG A 1 82 ? 13.321 3.637 -7.750 1.00 96.62 82 ARG A N 1
ATOM 631 C CA . ARG A 1 82 ? 14.738 3.242 -7.706 1.00 96.62 82 ARG A CA 1
ATOM 632 C C . ARG A 1 82 ? 15.121 2.369 -8.896 1.00 96.62 82 ARG A C 1
ATOM 634 O O . ARG A 1 82 ? 16.135 2.616 -9.540 1.00 96.62 82 ARG A O 1
ATOM 641 N N . ARG A 1 83 ? 14.295 1.370 -9.215 1.00 97.19 83 ARG A N 1
ATOM 642 C CA . ARG A 1 83 ? 14.578 0.427 -10.307 1.00 97.19 83 ARG A CA 1
ATOM 643 C C . ARG A 1 83 ? 14.509 1.068 -11.674 1.00 97.19 83 ARG A C 1
ATOM 645 O O . ARG A 1 83 ? 15.378 0.793 -12.489 1.00 97.19 83 ARG A O 1
ATOM 652 N N . ILE A 1 84 ? 13.507 1.905 -11.926 1.00 96.69 84 ILE A N 1
ATOM 653 C CA . ILE A 1 84 ? 13.379 2.559 -13.225 1.00 96.69 84 ILE A CA 1
ATOM 654 C C . ILE A 1 84 ? 14.534 3.528 -13.466 1.00 96.69 84 ILE A C 1
ATOM 656 O O . ILE A 1 84 ? 15.059 3.568 -14.574 1.00 96.69 84 ILE A O 1
ATOM 660 N N . THR A 1 85 ? 14.981 4.239 -12.428 1.00 96.75 85 THR A N 1
ATOM 661 C CA . THR A 1 85 ? 16.146 5.128 -12.512 1.00 96.75 85 THR A CA 1
ATOM 662 C C . THR A 1 85 ? 17.410 4.330 -12.812 1.00 96.75 85 THR A C 1
ATOM 664 O O . THR A 1 85 ? 18.076 4.614 -13.802 1.00 96.75 85 THR A O 1
ATOM 667 N N . TYR A 1 86 ? 17.681 3.285 -12.025 1.00 97.81 86 TYR A N 1
ATOM 668 C CA . TYR A 1 86 ? 18.863 2.441 -12.201 1.00 97.81 86 TYR A CA 1
ATOM 669 C C . TYR A 1 86 ? 18.892 1.759 -13.577 1.00 97.81 86 TYR A C 1
ATOM 671 O O . TYR A 1 86 ? 19.850 1.901 -14.325 1.00 97.81 86 TYR A O 1
ATOM 679 N N . LEU A 1 87 ? 17.792 1.119 -13.986 1.00 97.50 87 LEU A N 1
ATOM 680 C CA . LEU A 1 87 ? 17.690 0.484 -15.303 1.00 97.50 87 LEU A CA 1
ATOM 681 C C . LEU A 1 87 ? 17.847 1.495 -16.449 1.00 97.50 87 LEU A C 1
ATOM 683 O O . LEU A 1 87 ? 18.298 1.141 -17.534 1.00 97.50 87 LEU A O 1
ATOM 687 N N . SER A 1 88 ? 17.416 2.745 -16.264 1.00 98.25 88 SER A N 1
ATOM 688 C CA . SER A 1 88 ? 17.585 3.782 -17.291 1.00 98.25 88 SER A CA 1
ATOM 689 C C . SER A 1 88 ? 19.030 4.266 -17.375 1.00 98.25 88 SER A C 1
ATOM 691 O O . SER A 1 88 ? 19.483 4.590 -18.467 1.00 98.25 88 SER A O 1
ATOM 693 N N . GLN A 1 89 ? 19.756 4.293 -16.255 1.00 97.69 89 GLN A N 1
ATOM 694 C CA . GLN A 1 89 ? 21.185 4.610 -16.225 1.00 97.69 89 GLN A CA 1
ATOM 695 C C . GLN A 1 89 ? 21.993 3.535 -16.955 1.00 97.69 89 GLN A C 1
ATOM 697 O O . GLN A 1 89 ? 22.665 3.862 -17.927 1.00 97.69 89 GLN A O 1
ATOM 702 N N . GLU A 1 90 ? 21.823 2.265 -16.581 1.00 98.19 90 GLU A N 1
ATOM 703 C CA . GLU A 1 90 ? 22.530 1.130 -17.199 1.00 98.19 90 GLU A CA 1
ATOM 704 C C . GLU A 1 90 ? 22.261 1.037 -18.712 1.00 98.19 90 GLU A C 1
ATOM 706 O O . GLU A 1 90 ? 23.175 0.879 -19.521 1.00 98.19 90 GLU A O 1
ATOM 711 N N . GLU A 1 91 ? 21.002 1.201 -19.136 1.00 98.12 91 GLU A N 1
ATOM 712 C CA . GLU A 1 91 ? 20.662 1.170 -20.563 1.00 98.12 91 GLU A CA 1
ATOM 713 C C . GLU A 1 91 ? 21.232 2.373 -21.329 1.00 98.12 91 GLU A C 1
ATOM 715 O O . GLU A 1 91 ? 21.646 2.236 -22.482 1.00 98.12 91 GLU A O 1
ATOM 720 N N . ASN A 1 92 ? 21.292 3.550 -20.698 1.00 98.06 92 ASN A N 1
ATOM 721 C CA . ASN A 1 92 ? 21.918 4.726 -21.295 1.00 98.06 92 ASN A CA 1
ATOM 722 C C . ASN A 1 92 ? 23.443 4.564 -21.402 1.00 98.06 92 ASN A C 1
ATOM 724 O O . ASN A 1 92 ? 24.013 4.950 -22.420 1.00 98.06 92 ASN A O 1
ATOM 728 N N . GLU A 1 93 ? 24.100 3.982 -20.399 1.00 98.31 93 GLU A N 1
ATOM 729 C CA . GLU A 1 93 ? 25.535 3.677 -20.429 1.00 98.31 93 GLU A CA 1
ATOM 730 C C . GLU A 1 93 ? 25.875 2.684 -21.542 1.00 98.31 93 GLU A C 1
ATOM 732 O O . GLU A 1 93 ? 26.774 2.947 -22.344 1.00 98.31 93 GLU A O 1
ATOM 737 N N . LEU A 1 94 ? 25.090 1.609 -21.685 1.00 98.44 94 LEU A N 1
ATOM 738 C CA . LEU A 1 94 ? 25.221 0.680 -22.809 1.00 98.44 94 LEU A CA 1
ATOM 739 C C . LEU A 1 94 ? 25.006 1.389 -24.155 1.00 98.44 94 LEU A C 1
ATOM 741 O O . LEU A 1 94 ? 25.770 1.185 -25.100 1.00 98.44 94 LEU A O 1
ATOM 745 N N . GLY A 1 95 ? 23.996 2.257 -24.243 1.00 98.44 95 GLY A N 1
ATOM 746 C CA . GLY A 1 95 ? 23.759 3.080 -25.424 1.00 98.44 95 GLY A CA 1
ATOM 747 C C . GLY A 1 95 ? 24.964 3.961 -25.768 1.00 98.44 95 GLY A C 1
ATOM 748 O O . GLY A 1 95 ? 25.388 4.007 -26.923 1.00 98.44 95 GLY A O 1
ATOM 749 N N . MET A 1 96 ? 25.561 4.629 -24.781 1.00 98.31 96 MET A N 1
ATOM 750 C CA . MET A 1 96 ? 26.751 5.461 -24.974 1.00 98.31 96 MET A CA 1
ATOM 751 C C . MET A 1 96 ? 27.973 4.640 -25.396 1.00 98.31 96 MET A C 1
ATOM 753 O O . MET A 1 96 ? 28.698 5.070 -26.294 1.00 98.31 96 MET A O 1
ATOM 757 N N . PHE A 1 97 ? 28.165 3.456 -24.812 1.00 98.44 97 PHE A N 1
ATOM 758 C CA . PHE A 1 97 ? 29.231 2.532 -25.190 1.00 98.44 97 PHE A CA 1
ATOM 759 C C . PHE A 1 97 ? 29.111 2.092 -26.654 1.00 98.44 97 PHE A C 1
ATOM 761 O O . PHE A 1 97 ? 30.072 2.206 -27.413 1.00 98.44 97 PHE A O 1
ATOM 768 N N . LEU A 1 98 ? 27.921 1.666 -27.091 1.00 98.50 98 LEU A N 1
ATOM 769 C CA . LEU A 1 98 ? 27.703 1.266 -28.485 1.00 98.50 98 LEU A CA 1
ATOM 770 C C . LEU A 1 98 ? 27.943 2.416 -29.465 1.00 98.50 98 LEU A C 1
ATOM 772 O O . LEU A 1 98 ? 28.483 2.185 -30.544 1.00 98.50 98 LEU A O 1
ATOM 776 N N . ARG A 1 99 ? 27.594 3.654 -29.088 1.00 98.31 99 ARG A N 1
ATOM 777 C CA . ARG A 1 99 ? 27.886 4.836 -29.913 1.00 98.31 99 ARG A CA 1
ATOM 778 C C . ARG A 1 99 ? 29.383 5.023 -30.107 1.00 98.31 99 ARG A C 1
ATOM 780 O O . ARG A 1 99 ? 29.834 5.209 -31.229 1.0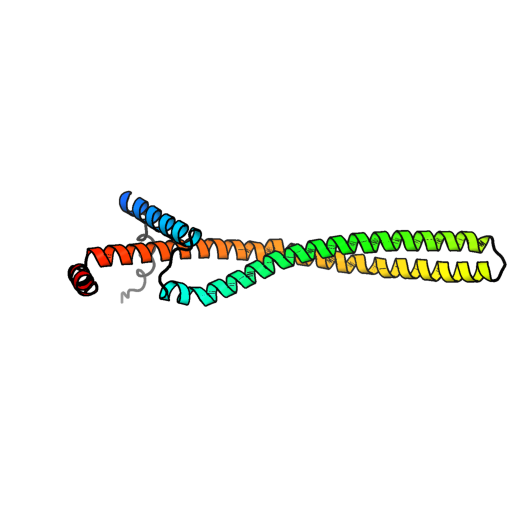0 98.31 99 ARG A O 1
ATOM 787 N N . PHE A 1 100 ? 30.137 4.940 -29.014 1.00 98.00 100 PHE A N 1
ATOM 788 C CA . PHE A 1 100 ? 31.587 5.078 -29.042 1.00 98.00 100 PHE A CA 1
ATOM 789 C C . PHE A 1 100 ? 32.236 3.998 -29.920 1.00 98.00 100 PHE A C 1
ATOM 791 O O . PHE A 1 100 ? 33.104 4.302 -30.735 1.00 98.00 100 PHE A O 1
ATOM 798 N N . GLN A 1 101 ? 31.773 2.748 -29.832 1.00 97.75 101 GLN A N 1
ATOM 799 C CA . GLN A 1 101 ? 32.266 1.675 -30.702 1.00 97.75 101 GLN A CA 1
ATOM 800 C C . GLN A 1 101 ? 31.890 1.897 -32.175 1.00 97.75 101 GLN A C 1
ATOM 802 O O . GLN A 1 101 ? 32.722 1.682 -33.055 1.00 97.75 101 GLN A O 1
ATOM 807 N N . ALA A 1 102 ? 30.673 2.376 -32.450 1.00 98.00 102 ALA A N 1
ATOM 808 C CA . ALA A 1 102 ? 30.212 2.672 -33.805 1.00 98.00 102 ALA A CA 1
ATOM 809 C C . ALA A 1 102 ? 31.056 3.748 -34.507 1.00 98.00 102 ALA A C 1
ATOM 811 O O . ALA A 1 102 ? 31.286 3.654 -35.709 1.00 98.00 102 ALA A O 1
ATOM 812 N N . GLU A 1 103 ? 31.567 4.740 -33.771 1.00 96.88 103 GLU A N 1
ATOM 813 C CA . GLU A 1 103 ? 32.457 5.781 -34.313 1.00 96.88 103 GLU A CA 1
ATOM 814 C C . GLU A 1 103 ? 33.782 5.210 -34.857 1.00 96.88 103 GLU A C 1
ATOM 816 O O . GLU A 1 103 ? 34.384 5.790 -35.765 1.00 96.88 103 GLU A O 1
ATOM 821 N N . HIS A 1 104 ? 34.213 4.053 -34.345 1.00 95.44 104 HIS A N 1
ATOM 822 C CA . HIS A 1 104 ? 35.464 3.390 -34.718 1.00 95.44 104 HIS A CA 1
ATOM 823 C C . HIS A 1 104 ? 35.275 2.247 -35.734 1.00 95.44 104 HIS A C 1
ATOM 825 O O . HIS A 1 104 ? 36.261 1.759 -36.288 1.00 95.44 104 HIS A O 1
ATOM 831 N N . ASP A 1 105 ? 34.035 1.835 -36.023 1.00 96.12 105 ASP A N 1
ATOM 832 C CA . ASP A 1 105 ? 33.712 0.740 -36.944 1.00 96.12 105 ASP A CA 1
ATOM 833 C C . ASP A 1 105 ? 32.943 1.253 -38.176 1.00 96.12 105 ASP A C 1
ATOM 835 O O . ASP A 1 105 ? 31.766 1.593 -38.112 1.00 96.12 105 ASP A O 1
ATOM 839 N N . ARG A 1 106 ? 33.601 1.277 -39.343 1.00 95.50 106 ARG A N 1
ATOM 840 C CA . ARG A 1 106 ? 32.989 1.725 -40.613 1.00 95.50 106 ARG A CA 1
ATOM 841 C C . ARG A 1 106 ? 32.205 0.633 -41.350 1.00 95.50 106 ARG A C 1
ATOM 843 O O . ARG A 1 106 ? 31.761 0.851 -42.479 1.00 95.50 106 ARG A O 1
ATOM 850 N N . THR A 1 107 ? 32.071 -0.557 -40.772 1.00 97.81 107 THR A N 1
ATOM 851 C CA . THR A 1 107 ? 31.328 -1.663 -41.382 1.00 97.81 107 THR A CA 1
ATOM 852 C C . THR A 1 107 ? 29.821 -1.536 -41.136 1.00 97.81 107 THR A C 1
ATOM 854 O O . THR A 1 107 ? 29.328 -0.634 -40.456 1.00 97.81 107 THR A O 1
ATOM 857 N N . LYS A 1 108 ? 29.043 -2.488 -41.669 1.00 97.31 108 LYS A N 1
ATOM 858 C CA . LYS A 1 108 ? 27.612 -2.602 -41.347 1.00 97.31 108 LYS A CA 1
ATOM 859 C C . LYS A 1 108 ? 27.368 -2.805 -39.847 1.00 97.31 108 LYS A C 1
ATOM 861 O O . LYS A 1 108 ? 26.327 -2.368 -39.363 1.00 97.31 108 LYS A O 1
ATOM 866 N N . ALA A 1 109 ? 28.301 -3.435 -39.129 1.00 97.25 109 ALA A N 1
ATOM 867 C CA . ALA A 1 109 ? 28.179 -3.644 -37.692 1.00 97.25 109 ALA A CA 1
ATOM 868 C C . ALA A 1 109 ? 28.204 -2.307 -36.935 1.00 97.25 109 ALA A C 1
ATOM 870 O O . ALA A 1 109 ? 27.314 -2.078 -36.121 1.00 97.25 109 ALA A O 1
ATOM 871 N N . GLY A 1 110 ? 29.103 -1.381 -37.284 1.00 98.25 110 GLY A N 1
ATOM 872 C CA . GLY A 1 110 ? 29.110 -0.026 -36.721 1.00 98.25 110 GLY A CA 1
ATOM 873 C C . GLY A 1 110 ? 27.805 0.742 -36.956 1.00 98.25 110 GLY A C 1
ATOM 874 O O . GLY A 1 110 ? 27.234 1.292 -36.016 1.00 98.25 110 GLY A O 1
ATOM 875 N N . ASN A 1 111 ? 27.237 0.679 -38.167 1.00 98.00 111 ASN A N 1
ATOM 876 C CA . ASN A 1 111 ? 25.920 1.277 -38.445 1.00 98.00 111 ASN A CA 1
ATOM 877 C C . ASN A 1 111 ? 24.802 0.672 -37.571 1.00 98.00 111 ASN A C 1
ATOM 879 O O . ASN A 1 111 ? 23.924 1.391 -37.090 1.00 98.00 111 ASN A O 1
ATOM 883 N N . MET A 1 112 ? 24.824 -0.648 -37.347 1.00 98.06 112 MET A N 1
ATOM 884 C CA . MET A 1 112 ? 23.876 -1.320 -36.450 1.00 98.06 112 MET A CA 1
ATOM 885 C C . MET A 1 112 ? 24.087 -0.916 -34.984 1.00 98.06 112 MET A C 1
ATOM 887 O O . MET A 1 112 ? 23.105 -0.733 -34.261 1.00 98.06 112 MET A O 1
ATOM 891 N N . MET A 1 113 ? 25.337 -0.743 -34.544 1.00 98.44 113 MET A N 1
ATOM 892 C CA . MET A 1 113 ? 25.665 -0.273 -33.195 1.00 98.44 113 MET A CA 1
ATOM 893 C C . MET A 1 113 ? 25.168 1.159 -32.957 1.00 98.44 113 MET A C 1
ATOM 895 O O . MET A 1 113 ? 24.550 1.405 -31.924 1.00 98.44 113 MET A O 1
ATOM 899 N N . ASP A 1 114 ? 25.340 2.079 -33.913 1.00 98.38 114 ASP A N 1
ATOM 900 C CA . ASP A 1 114 ? 24.825 3.456 -33.809 1.00 98.38 114 ASP A CA 1
ATOM 901 C C . ASP A 1 114 ? 23.287 3.494 -33.764 1.00 98.38 114 ASP A C 1
ATOM 903 O O . ASP A 1 114 ? 22.692 4.166 -32.916 1.00 98.38 114 ASP A O 1
ATOM 907 N N . ALA A 1 115 ? 22.615 2.714 -34.618 1.00 98.38 115 ALA A N 1
ATOM 908 C CA . ALA A 1 115 ? 21.157 2.594 -34.583 1.00 98.38 115 ALA A CA 1
ATOM 909 C C . ALA A 1 115 ? 20.660 2.040 -33.234 1.00 98.38 115 ALA A C 1
ATOM 911 O O . ALA A 1 115 ? 19.720 2.580 -32.643 1.00 98.38 115 ALA A O 1
ATOM 912 N N . THR A 1 116 ? 21.327 1.005 -32.715 1.00 98.50 116 THR A N 1
ATOM 913 C CA . THR A 1 116 ? 21.012 0.406 -31.408 1.00 98.50 116 THR A CA 1
ATOM 914 C C . THR A 1 116 ? 21.269 1.397 -30.274 1.00 98.50 116 THR A C 1
ATOM 916 O O . THR A 1 116 ? 20.427 1.555 -29.395 1.00 98.50 116 THR A O 1
ATOM 919 N N . SER A 1 117 ? 22.380 2.136 -30.323 1.00 98.56 117 SER A N 1
ATOM 920 C CA . SER A 1 117 ? 22.704 3.193 -29.363 1.00 98.56 117 SER A CA 1
ATOM 921 C C . SER A 1 117 ? 21.592 4.235 -29.263 1.00 98.56 117 SER A C 1
ATOM 923 O O . SER A 1 117 ? 21.125 4.546 -28.162 1.00 98.56 117 SER A O 1
ATOM 925 N N . LYS A 1 118 ? 21.134 4.752 -30.410 1.00 98.50 118 LYS A N 1
ATOM 926 C CA . LYS A 1 118 ? 20.048 5.738 -30.473 1.00 98.50 118 LYS A CA 1
ATOM 927 C C . LYS A 1 118 ? 18.765 5.183 -29.861 1.00 98.50 118 LYS A C 1
ATOM 929 O O . LYS A 1 118 ? 18.119 5.894 -29.092 1.00 98.50 118 LYS A O 1
ATOM 934 N N . ALA A 1 119 ? 18.429 3.924 -30.152 1.00 98.44 119 ALA A N 1
ATOM 935 C CA . ALA A 1 119 ? 17.255 3.258 -29.594 1.00 98.44 119 ALA A CA 1
ATOM 936 C C . ALA A 1 119 ? 17.337 3.114 -28.062 1.00 98.44 119 ALA A C 1
ATOM 938 O O . ALA A 1 119 ? 16.403 3.520 -27.370 1.00 98.44 119 ALA A O 1
ATOM 939 N N . LEU A 1 120 ? 18.461 2.623 -27.527 1.00 98.38 120 LEU A N 1
ATOM 940 C CA . LEU A 1 120 ? 18.673 2.460 -26.081 1.00 98.38 120 LEU A CA 1
ATOM 941 C C . LEU A 1 120 ? 18.650 3.808 -25.345 1.00 98.38 120 LEU A C 1
ATOM 943 O O . LEU A 1 120 ? 17.924 3.978 -24.366 1.00 98.38 120 LEU A O 1
ATOM 947 N N . CYS A 1 121 ? 19.365 4.815 -25.859 1.00 98.06 121 CYS A N 1
ATOM 948 C CA . CYS A 1 121 ? 19.368 6.163 -25.283 1.00 98.06 121 CYS A CA 1
ATOM 949 C C . CYS A 1 121 ? 17.967 6.801 -25.294 1.00 98.06 121 CYS A C 1
ATOM 951 O O . CYS A 1 121 ? 17.585 7.492 -24.347 1.00 98.06 121 CYS A O 1
ATOM 953 N N . ALA A 1 122 ? 17.197 6.609 -26.371 1.00 98.06 122 ALA A N 1
ATOM 954 C CA . ALA A 1 122 ? 15.834 7.125 -26.470 1.00 98.06 122 ALA A CA 1
ATOM 955 C C . ALA A 1 122 ? 14.887 6.416 -25.488 1.00 98.06 122 ALA A C 1
ATOM 957 O O . ALA A 1 122 ? 14.158 7.089 -24.758 1.00 98.06 122 ALA A O 1
ATOM 958 N N . SER A 1 123 ? 14.951 5.084 -25.417 1.00 97.75 123 SER A N 1
ATOM 959 C CA . SER A 1 123 ? 14.192 4.255 -24.471 1.00 97.75 123 SER A CA 1
ATOM 960 C C . SER A 1 123 ? 14.476 4.640 -23.013 1.00 97.75 123 SER A C 1
ATOM 962 O O . SER A 1 123 ? 13.546 4.862 -22.233 1.00 97.75 123 SER A O 1
ATOM 964 N N . ALA A 1 124 ? 15.751 4.809 -22.644 1.00 98.19 124 ALA A N 1
ATOM 965 C CA . ALA A 1 124 ? 16.157 5.266 -21.313 1.00 98.19 124 ALA A CA 1
ATOM 966 C C . ALA A 1 124 ? 15.566 6.633 -20.955 1.00 98.19 124 ALA A C 1
ATOM 968 O O . ALA A 1 124 ? 14.971 6.802 -19.888 1.00 98.19 124 ALA A O 1
ATOM 969 N N . LYS A 1 125 ? 15.649 7.604 -21.870 1.00 96.62 125 LYS A N 1
ATOM 970 C CA . LYS A 1 125 ? 15.059 8.935 -21.664 1.00 96.62 125 LYS A CA 1
ATOM 971 C C . LYS A 1 125 ? 13.545 8.870 -21.490 1.00 96.62 125 LYS A C 1
ATOM 973 O O . LYS A 1 125 ? 13.015 9.534 -20.605 1.00 96.62 125 LYS A O 1
ATOM 978 N N . GLN A 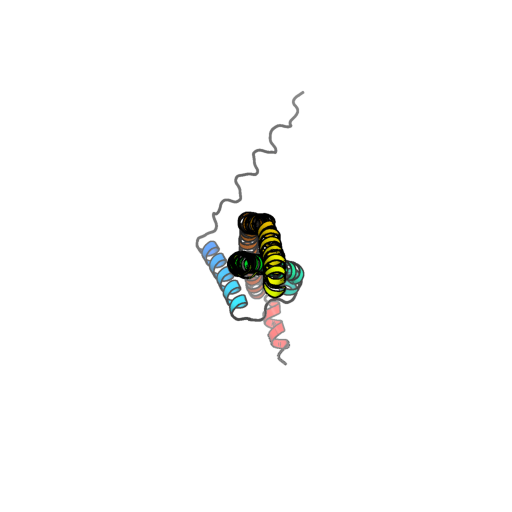1 126 ? 12.855 8.067 -22.299 1.00 96.44 126 GLN A N 1
ATOM 979 C CA . GLN A 1 126 ? 11.406 7.896 -22.196 1.00 96.44 126 GLN A CA 1
ATOM 980 C C . GLN A 1 126 ? 10.997 7.270 -20.859 1.00 96.44 126 GLN A C 1
ATOM 982 O O . GLN A 1 126 ? 10.055 7.752 -20.231 1.00 96.44 126 GLN A O 1
ATOM 987 N N . ARG A 1 127 ? 11.729 6.264 -20.362 1.00 95.69 127 ARG A N 1
ATOM 988 C CA . ARG A 1 127 ? 11.470 5.687 -19.032 1.00 95.69 127 ARG A CA 1
ATOM 989 C C . ARG A 1 127 ? 11.657 6.703 -17.910 1.00 95.69 127 ARG A C 1
ATOM 991 O O . ARG A 1 127 ? 10.827 6.748 -17.006 1.00 95.69 127 ARG A O 1
ATOM 998 N N . LEU A 1 128 ? 12.665 7.572 -17.990 1.00 95.69 128 LEU A N 1
ATOM 999 C CA . LEU A 1 128 ? 12.883 8.624 -16.988 1.00 95.69 128 LEU A CA 1
ATOM 1000 C C . LEU A 1 128 ? 11.761 9.673 -16.936 1.00 95.69 128 LEU A C 1
ATOM 1002 O O . LEU A 1 128 ? 11.564 10.297 -15.893 1.00 95.69 128 LEU A O 1
ATOM 1006 N N . VAL A 1 129 ? 10.970 9.841 -18.003 1.00 96.00 129 VAL A N 1
ATOM 1007 C CA . VAL A 1 129 ? 9.772 10.703 -17.960 1.00 96.00 129 VAL A CA 1
ATOM 1008 C C . VAL A 1 129 ? 8.773 10.207 -16.908 1.00 96.00 129 VAL A C 1
ATOM 1010 O O . VAL A 1 129 ? 8.096 11.026 -16.285 1.00 96.00 129 VAL A O 1
ATOM 1013 N N . LEU A 1 130 ? 8.729 8.895 -16.636 1.00 94.50 130 LEU A N 1
ATOM 1014 C CA . LEU A 1 130 ? 7.851 8.301 -15.624 1.00 94.50 130 LEU A CA 1
ATOM 1015 C C . LEU A 1 130 ? 8.256 8.651 -14.185 1.00 94.50 130 LEU A C 1
ATOM 1017 O O . LEU A 1 130 ? 7.428 8.532 -13.284 1.00 94.50 130 LEU A O 1
ATOM 1021 N N . CYS A 1 131 ? 9.476 9.141 -13.939 1.00 94.69 131 CYS A N 1
ATOM 1022 C CA . CYS A 1 131 ? 9.896 9.527 -12.591 1.00 94.69 131 CYS A CA 1
ATOM 1023 C C . CYS A 1 131 ? 9.003 10.632 -12.005 1.00 94.69 131 CYS A C 1
ATOM 1025 O O . CYS A 1 131 ? 8.638 10.564 -10.835 1.00 94.69 131 CYS A O 1
ATOM 1027 N N . ARG A 1 132 ? 8.580 11.610 -12.818 1.00 94.94 132 ARG A N 1
ATOM 1028 C CA . ARG A 1 132 ? 7.709 12.710 -12.364 1.00 94.94 132 ARG A CA 1
ATOM 1029 C C . ARG A 1 132 ? 6.324 12.241 -11.894 1.00 94.94 132 ARG A C 1
ATOM 1031 O O . ARG A 1 132 ? 5.961 12.565 -10.764 1.00 94.94 132 ARG A O 1
ATOM 1038 N N . PRO A 1 133 ? 5.532 11.498 -12.694 1.00 96.69 133 PRO A N 1
ATOM 1039 C CA . PRO A 1 133 ? 4.243 10.997 -12.225 1.00 96.69 133 PRO A CA 1
ATOM 1040 C C . PRO A 1 133 ? 4.385 10.027 -11.042 1.00 96.69 133 PRO A C 1
ATOM 1042 O O . PRO A 1 133 ? 3.535 10.051 -10.159 1.00 96.69 133 PRO A O 1
ATOM 1045 N N . LEU A 1 134 ? 5.466 9.241 -10.956 1.00 96.50 134 LEU A N 1
ATOM 1046 C CA . LEU A 1 134 ? 5.713 8.370 -9.799 1.00 96.50 134 LEU A CA 1
ATOM 1047 C C . LEU A 1 134 ? 5.994 9.148 -8.510 1.00 96.50 134 LEU A C 1
ATOM 1049 O O . LEU A 1 134 ? 5.472 8.778 -7.462 1.00 96.50 134 LEU A O 1
ATOM 1053 N N . GLN A 1 135 ? 6.790 10.218 -8.579 1.00 96.81 135 GLN A N 1
ATOM 1054 C CA . GLN A 1 135 ? 7.048 11.101 -7.434 1.00 96.81 135 GLN A CA 1
ATOM 1055 C C . GLN A 1 135 ? 5.768 11.789 -6.966 1.00 96.81 135 GLN A C 1
ATOM 1057 O O . GLN A 1 135 ? 5.508 11.890 -5.770 1.00 96.81 135 GLN A O 1
ATOM 1062 N N . ARG A 1 136 ? 4.936 12.234 -7.912 1.00 97.81 136 ARG A N 1
ATOM 1063 C CA . ARG A 1 136 ? 3.630 12.809 -7.591 1.00 97.81 136 ARG A CA 1
ATOM 1064 C C . ARG A 1 136 ? 2.728 11.791 -6.892 1.00 97.81 136 ARG A C 1
ATOM 1066 O O . ARG A 1 136 ? 2.151 12.115 -5.860 1.00 97.81 136 ARG A O 1
ATOM 1073 N N . MET A 1 137 ? 2.643 10.569 -7.418 1.00 97.06 137 MET A N 1
ATOM 1074 C CA . MET A 1 137 ? 1.850 9.497 -6.813 1.00 97.06 137 MET A CA 1
ATOM 1075 C C . MET A 1 137 ? 2.325 9.182 -5.389 1.00 97.06 137 MET A C 1
ATOM 1077 O O . MET A 1 137 ? 1.505 9.053 -4.487 1.00 97.06 137 MET A O 1
ATOM 1081 N N . GLU A 1 138 ? 3.638 9.111 -5.161 1.00 97.75 138 GLU A N 1
ATOM 1082 C CA . GLU A 1 138 ? 4.213 8.927 -3.823 1.00 97.75 138 GLU A CA 1
ATOM 1083 C C . GLU A 1 138 ? 3.764 10.028 -2.850 1.00 97.75 138 GLU A C 1
ATOM 1085 O O . GLU A 1 138 ? 3.273 9.733 -1.761 1.00 97.75 138 GLU A O 1
ATOM 1090 N N . GLN A 1 139 ? 3.865 11.296 -3.262 1.00 98.12 139 GLN A N 1
ATOM 1091 C CA . GLN A 1 139 ? 3.449 12.440 -2.445 1.00 98.12 139 GLN A CA 1
ATOM 1092 C C . GLN A 1 139 ? 1.949 12.422 -2.133 1.00 98.12 139 GLN A C 1
ATOM 1094 O O . GLN A 1 139 ? 1.550 12.721 -1.004 1.00 98.12 139 GLN A O 1
ATOM 1099 N N . GLU A 1 140 ? 1.115 12.079 -3.114 1.00 98.25 140 GLU A N 1
ATOM 1100 C CA . GLU A 1 140 ? -0.338 11.995 -2.952 1.00 98.25 140 GLU A CA 1
ATOM 1101 C C . GLU A 1 140 ? -0.720 10.872 -1.976 1.00 98.25 140 GLU A C 1
ATOM 1103 O O . GLU A 1 140 ? -1.491 11.112 -1.042 1.00 98.25 140 GLU A O 1
ATOM 1108 N N . VAL A 1 141 ? -0.127 9.680 -2.119 1.00 98.38 141 VAL A N 1
ATOM 1109 C CA . VAL A 1 141 ? -0.378 8.552 -1.207 1.00 98.38 141 VAL A CA 1
ATOM 1110 C C . VAL A 1 141 ? 0.126 8.869 0.202 1.00 98.38 141 VAL A C 1
ATOM 1112 O O . VAL A 1 141 ? -0.588 8.619 1.174 1.00 98.38 141 VAL A O 1
ATOM 1115 N N . GLU A 1 142 ? 1.306 9.476 0.346 1.00 98.12 142 GLU A N 1
ATOM 1116 C CA . GLU A 1 142 ? 1.835 9.826 1.667 1.00 98.12 142 GLU A CA 1
ATOM 1117 C C . GLU A 1 142 ? 0.997 10.920 2.339 1.00 98.12 142 GLU A C 1
ATOM 1119 O O . GLU A 1 142 ? 0.728 10.853 3.540 1.00 98.12 142 GLU A O 1
ATOM 1124 N N . THR A 1 143 ? 0.506 11.895 1.571 1.00 98.31 143 THR A N 1
ATOM 1125 C CA . THR A 1 143 ? -0.410 12.922 2.085 1.00 98.31 143 THR A CA 1
ATOM 1126 C C . THR A 1 143 ? -1.728 12.305 2.543 1.00 98.31 143 THR A C 1
ATOM 1128 O O . THR A 1 143 ? -2.192 12.604 3.646 1.00 98.31 143 THR A O 1
ATOM 1131 N N . PHE A 1 144 ? -2.318 11.412 1.743 1.00 98.31 144 PHE A N 1
ATOM 1132 C CA . PHE A 1 144 ? -3.523 10.670 2.121 1.00 98.31 144 PHE A CA 1
ATOM 1133 C C . PHE A 1 144 ? -3.317 9.902 3.434 1.00 98.31 144 PHE A C 1
ATOM 1135 O O . PHE A 1 144 ? -4.155 9.961 4.336 1.00 98.31 144 PHE A O 1
ATOM 1142 N N . ARG A 1 145 ? -2.160 9.257 3.594 1.00 97.88 145 ARG A N 1
ATOM 1143 C CA . ARG A 1 145 ? -1.813 8.505 4.802 1.00 97.88 145 ARG A CA 1
ATOM 1144 C C . ARG A 1 145 ? -1.638 9.398 6.031 1.00 97.88 145 ARG A C 1
ATOM 1146 O O . ARG A 1 145 ? -2.221 9.130 7.080 1.00 97.88 145 ARG A O 1
ATOM 1153 N N . ARG A 1 146 ? -0.856 10.475 5.906 1.00 97.06 146 ARG A N 1
ATOM 1154 C CA . ARG A 1 146 ? -0.561 11.404 7.011 1.00 97.06 146 ARG A CA 1
ATOM 1155 C C . ARG A 1 146 ? -1.755 12.242 7.439 1.00 97.06 146 ARG A C 1
ATOM 1157 O O . ARG A 1 146 ? -1.763 12.708 8.571 1.00 97.06 146 ARG A O 1
ATOM 1164 N N . ARG A 1 147 ? -2.716 12.472 6.542 1.00 97.56 147 ARG A N 1
ATOM 1165 C CA . ARG A 1 147 ? -3.901 13.288 6.822 1.00 97.56 147 ARG A CA 1
ATOM 1166 C C . ARG A 1 147 ? -5.131 12.415 7.001 1.00 97.56 147 ARG A C 1
ATOM 1168 O O . ARG A 1 147 ? -5.531 12.157 8.127 1.00 97.56 147 ARG A O 1
ATOM 1175 N N . ALA A 1 148 ? -5.686 11.893 5.910 1.00 97.12 148 ALA A N 1
ATOM 1176 C CA . ALA A 1 148 ? -6.971 11.201 5.938 1.00 97.12 148 ALA A CA 1
ATOM 1177 C C . ALA A 1 148 ? -6.957 9.954 6.837 1.00 97.12 148 ALA A C 1
ATOM 1179 O O . ALA A 1 148 ? -7.840 9.798 7.682 1.00 97.12 148 ALA A O 1
ATOM 1180 N N . ILE A 1 149 ? -5.948 9.085 6.702 1.00 97.94 149 ILE A N 1
ATOM 1181 C CA . ILE A 1 149 ? -5.860 7.874 7.533 1.00 97.94 149 ILE A CA 1
ATOM 1182 C C . ILE A 1 149 ? -5.559 8.233 8.992 1.00 97.94 149 ILE A C 1
ATOM 1184 O O . ILE A 1 149 ? -6.216 7.705 9.886 1.00 97.94 149 ILE A O 1
ATOM 1188 N N . ALA A 1 150 ? -4.604 9.130 9.249 1.00 97.12 150 ALA A N 1
ATOM 1189 C CA . ALA A 1 150 ? -4.241 9.518 10.613 1.00 97.12 150 ALA A CA 1
ATOM 1190 C C . ALA A 1 150 ? -5.404 10.187 11.375 1.00 97.12 150 ALA A C 1
ATOM 1192 O O . ALA A 1 150 ? -5.683 9.816 12.517 1.00 97.12 150 ALA A O 1
ATOM 1193 N N . ASP A 1 151 ? -6.124 11.110 10.733 1.00 97.56 151 ASP A N 1
ATOM 1194 C CA . ASP A 1 151 ? -7.276 11.800 11.326 1.00 97.56 151 ASP A CA 1
ATOM 1195 C C . ASP A 1 151 ? -8.429 10.822 11.604 1.00 97.56 151 ASP A C 1
ATOM 1197 O O . ASP A 1 151 ? -9.051 10.842 12.674 1.00 97.56 151 ASP A O 1
ATOM 1201 N N . THR A 1 152 ? -8.684 9.903 10.666 1.00 97.56 152 THR A N 1
ATOM 1202 C CA . THR A 1 152 ? -9.697 8.853 10.848 1.00 97.56 152 THR A CA 1
ATOM 1203 C C . THR A 1 152 ? -9.302 7.908 11.981 1.00 97.56 152 THR A C 1
ATOM 1205 O O . THR A 1 152 ? -10.138 7.593 12.828 1.00 97.56 152 THR A O 1
ATOM 1208 N N . LEU A 1 153 ? -8.025 7.519 12.073 1.00 97.44 153 LEU A N 1
ATOM 1209 C CA . LEU A 1 153 ? -7.515 6.647 13.133 1.00 97.44 153 LEU A CA 1
ATOM 1210 C C . LEU A 1 153 ? -7.713 7.263 14.523 1.00 97.44 153 LEU A C 1
ATOM 1212 O O . LEU A 1 153 ? -8.080 6.552 15.460 1.00 97.44 153 LEU A O 1
ATOM 1216 N N . LEU A 1 154 ? -7.514 8.577 14.669 1.00 97.19 154 LEU A N 1
ATOM 1217 C CA . LEU A 1 154 ? -7.776 9.281 15.926 1.00 97.19 154 LEU A CA 1
ATOM 1218 C C . LEU A 1 154 ? -9.246 9.138 16.347 1.00 97.19 154 LEU A C 1
ATOM 1220 O O . LEU A 1 154 ? -9.542 8.866 17.514 1.00 97.19 154 LEU A O 1
ATOM 1224 N N . THR A 1 155 ? -10.162 9.301 15.393 1.00 97.06 155 THR A N 1
ATOM 1225 C CA . THR A 1 155 ? -11.607 9.189 15.627 1.00 97.06 155 THR A CA 1
ATOM 1226 C C . THR A 1 155 ? -12.006 7.752 15.954 1.00 97.06 155 THR A C 1
ATOM 1228 O O . THR A 1 155 ? -12.679 7.523 16.959 1.00 97.06 155 THR A O 1
ATOM 1231 N N . VAL A 1 156 ? -11.514 6.780 15.180 1.00 97.50 156 VAL A N 1
ATOM 1232 C CA . VAL A 1 156 ? -11.703 5.342 15.422 1.00 97.50 156 VAL A CA 1
ATOM 1233 C C . VAL A 1 156 ? -11.200 4.950 16.809 1.00 97.50 156 VAL A C 1
ATOM 1235 O O . VAL A 1 156 ? -11.920 4.299 17.556 1.00 97.50 156 VAL A O 1
ATOM 1238 N N . THR A 1 157 ? -10.020 5.418 17.217 1.00 96.75 157 THR A N 1
ATOM 1239 C CA . THR A 1 157 ? -9.442 5.110 18.537 1.00 96.75 157 THR A CA 1
ATOM 1240 C C . THR A 1 157 ? -10.313 5.634 19.681 1.00 96.75 157 THR A C 1
ATOM 1242 O O . THR A 1 157 ? -10.520 4.952 20.688 1.00 96.75 157 THR A O 1
ATOM 1245 N N . ARG A 1 158 ? -10.849 6.854 19.545 1.00 97.19 158 ARG A N 1
ATOM 1246 C CA . ARG A 1 158 ? -11.777 7.425 20.535 1.00 97.19 158 ARG A CA 1
ATOM 1247 C C . ARG A 1 158 ? -13.079 6.634 20.590 1.00 97.19 158 ARG A C 1
ATOM 1249 O O . ARG A 1 158 ? -13.550 6.331 21.684 1.00 97.19 158 ARG A O 1
ATOM 1256 N N . MET A 1 159 ? -13.623 6.281 19.431 1.00 97.31 159 MET A N 1
ATOM 1257 C CA . MET A 1 159 ? -14.836 5.479 19.319 1.00 97.31 159 MET A CA 1
ATOM 1258 C C . MET A 1 159 ? -14.645 4.089 19.951 1.00 97.31 159 MET A C 1
ATOM 1260 O O . MET A 1 159 ? -15.446 3.707 20.797 1.00 97.31 159 MET A O 1
ATOM 1264 N N . GLU A 1 160 ? -13.544 3.391 19.669 1.00 96.19 160 GLU A N 1
ATOM 1265 C CA . GLU A 1 160 ? -13.200 2.086 20.259 1.00 96.19 160 GLU A CA 1
ATOM 1266 C C . GLU A 1 160 ? -13.082 2.129 21.787 1.00 96.19 160 GLU A C 1
ATOM 1268 O O . GLU A 1 160 ? -13.534 1.226 22.504 1.00 96.19 160 GLU A O 1
ATOM 1273 N N . LYS A 1 161 ? -12.511 3.218 22.315 1.00 94.81 161 LYS A N 1
ATOM 1274 C CA . LYS A 1 161 ? -12.460 3.459 23.759 1.00 94.81 161 LYS A CA 1
ATOM 1275 C C . LYS A 1 161 ? -13.869 3.596 24.339 1.00 94.81 161 LYS A C 1
ATOM 1277 O O . LYS A 1 161 ? -14.155 2.960 25.354 1.00 94.81 161 LYS A O 1
ATOM 1282 N N . SER A 1 162 ? -14.732 4.392 23.708 1.00 95.25 162 SER A N 1
ATOM 1283 C CA . SER A 1 162 ? -16.128 4.565 24.128 1.00 95.25 162 SER A CA 1
ATOM 1284 C C . SER A 1 162 ? -16.921 3.261 24.035 1.00 95.25 162 SER A C 1
ATOM 1286 O O . SER A 1 162 ? -17.635 2.923 24.973 1.00 95.25 162 SER A O 1
ATOM 1288 N N . ARG A 1 163 ? -16.730 2.481 22.967 1.00 95.00 163 ARG A N 1
ATOM 1289 C CA . ARG A 1 163 ? -17.318 1.149 22.776 1.00 95.00 163 ARG A CA 1
ATOM 1290 C C . ARG A 1 163 ? -16.942 0.195 23.904 1.00 95.00 163 ARG A C 1
ATOM 1292 O O . ARG A 1 163 ? -17.804 -0.438 24.505 1.00 95.00 163 ARG A O 1
ATOM 1299 N N . THR A 1 164 ? -15.659 0.149 24.256 1.00 93.81 164 THR A N 1
ATOM 1300 C CA . THR A 1 164 ? -15.160 -0.673 25.368 1.00 93.81 164 THR A CA 1
ATOM 1301 C C . THR A 1 164 ? -15.741 -0.228 26.713 1.00 93.81 164 THR A C 1
ATOM 1303 O O . THR A 1 164 ? -16.106 -1.064 27.538 1.00 93.81 164 THR A O 1
ATOM 1306 N N . GLU A 1 165 ? -15.845 1.084 26.949 1.00 94.00 165 GLU A N 1
ATOM 1307 C CA . GLU A 1 165 ? -16.474 1.628 28.159 1.00 94.00 165 GLU A CA 1
ATOM 1308 C C . GLU A 1 165 ? -17.963 1.279 28.240 1.00 94.00 165 GLU A C 1
ATOM 1310 O O . GLU A 1 165 ? -18.427 0.860 29.299 1.00 94.00 165 GLU A O 1
ATOM 1315 N N . TYR A 1 166 ? -18.685 1.388 27.124 1.00 94.88 166 TYR A N 1
ATOM 1316 C CA . TYR A 1 166 ? -20.094 1.024 27.021 1.00 94.88 166 TYR A CA 1
ATOM 1317 C C . TYR A 1 166 ? -20.320 -0.470 27.283 1.00 94.88 166 TYR A C 1
ATOM 1319 O O . TYR A 1 166 ? -21.133 -0.825 28.134 1.00 94.88 166 TYR A O 1
ATOM 1327 N N . ARG A 1 167 ? -19.540 -1.355 26.646 1.00 94.25 167 ARG A N 1
ATOM 1328 C CA . ARG A 1 167 ? -19.625 -2.808 26.882 1.00 94.25 167 ARG A CA 1
ATOM 1329 C C . ARG A 1 167 ? -19.281 -3.171 28.331 1.00 94.25 167 ARG A C 1
ATOM 1331 O O . ARG A 1 167 ? -19.962 -3.996 28.930 1.00 94.25 167 ARG A O 1
ATOM 1338 N N . GLY A 1 168 ? -18.300 -2.497 28.938 1.00 93.06 168 GLY A N 1
ATOM 1339 C CA . GLY A 1 168 ? -18.019 -2.632 30.370 1.00 93.06 168 GLY A CA 1
ATOM 1340 C C . GLY A 1 168 ? -19.210 -2.235 31.254 1.00 93.06 168 GLY A C 1
ATOM 1341 O O . GLY A 1 168 ? -19.523 -2.940 32.210 1.00 93.06 168 GLY A O 1
ATOM 1342 N N . ALA A 1 169 ? -19.908 -1.145 30.925 1.00 93.44 169 ALA A N 1
ATOM 1343 C CA . ALA A 1 169 ? -21.110 -0.725 31.647 1.00 93.44 169 ALA A CA 1
ATOM 1344 C C . ALA A 1 169 ? -22.280 -1.712 31.475 1.00 93.44 169 ALA A C 1
ATOM 1346 O O . ALA A 1 169 ? -22.971 -1.997 32.449 1.00 93.44 169 ALA A O 1
ATOM 1347 N N . LEU A 1 170 ? -22.469 -2.284 30.280 1.00 92.38 170 LEU A N 1
ATOM 1348 C CA . LEU A 1 170 ? -23.466 -3.338 30.049 1.00 92.38 170 LEU A CA 1
ATOM 1349 C C . LEU A 1 170 ? -23.164 -4.605 30.856 1.00 92.38 170 LEU A C 1
ATOM 1351 O O . LEU A 1 170 ? -24.074 -5.181 31.450 1.00 92.38 170 LEU A O 1
ATOM 1355 N N . LEU A 1 171 ? -21.893 -5.020 30.924 1.00 91.12 171 LEU A N 1
ATOM 1356 C CA . LEU A 1 171 ? -21.480 -6.140 31.772 1.00 91.12 171 LEU A CA 1
ATOM 1357 C C . LEU A 1 171 ? -21.800 -5.885 33.243 1.00 91.12 171 LEU A C 1
ATOM 1359 O O . LEU A 1 171 ? -22.292 -6.781 33.923 1.00 91.12 171 LEU A O 1
ATOM 1363 N N . TRP A 1 172 ? -21.521 -4.673 33.721 1.00 91.88 172 TRP A N 1
ATOM 1364 C CA . TRP A 1 172 ? -21.848 -4.284 35.085 1.00 91.88 172 TRP A CA 1
ATOM 1365 C C . TRP A 1 172 ? -23.357 -4.322 35.348 1.00 91.88 172 TRP A C 1
ATOM 1367 O O . TRP A 1 172 ? -23.791 -4.883 36.350 1.00 91.88 172 TRP A O 1
ATOM 1377 N N . LEU A 1 173 ? -24.158 -3.755 34.442 1.00 90.38 173 LEU A N 1
ATOM 1378 C CA . LEU A 1 173 ? -25.612 -3.724 34.578 1.00 90.38 173 LEU A CA 1
ATOM 1379 C C . LEU A 1 173 ? -26.202 -5.139 34.610 1.00 90.38 173 LEU A C 1
ATOM 1381 O O . LEU A 1 173 ? -27.087 -5.415 35.414 1.00 90.38 173 LEU A O 1
ATOM 1385 N N . LYS A 1 174 ? -25.678 -6.042 33.774 1.00 87.81 174 LYS A N 1
ATOM 1386 C CA . LYS A 1 174 ? -26.060 -7.458 33.762 1.00 87.81 174 LYS A CA 1
ATOM 1387 C C . LYS A 1 174 ? -25.764 -8.140 35.099 1.00 87.81 174 LYS A C 1
ATOM 1389 O O . LYS A 1 174 ? -26.626 -8.840 35.614 1.00 87.81 174 LYS A O 1
ATOM 1394 N N . ASP A 1 175 ? -24.576 -7.912 35.654 1.00 87.31 175 ASP A N 1
ATOM 1395 C CA . ASP A 1 175 ? -24.134 -8.473 36.939 1.00 87.31 175 ASP A CA 1
ATOM 1396 C C . ASP A 1 175 ? -25.024 -7.992 38.097 1.00 87.31 175 ASP A C 1
ATOM 1398 O O . ASP A 1 175 ? -25.615 -8.799 38.808 1.00 87.31 175 ASP A O 1
ATOM 1402 N N . VAL A 1 176 ? -25.243 -6.678 38.207 1.00 85.56 176 VAL A N 1
ATOM 1403 C CA . VAL A 1 176 ? -26.102 -6.096 39.253 1.00 85.56 176 VAL A CA 1
ATOM 1404 C C . VAL A 1 176 ? -27.567 -6.505 39.097 1.00 85.56 176 VAL A C 1
ATOM 1406 O O . VAL A 1 176 ? -28.237 -6.775 40.093 1.00 85.56 176 VAL A O 1
ATOM 1409 N N . SER A 1 177 ? -28.080 -6.598 37.867 1.00 82.38 177 SER A N 1
ATOM 1410 C CA . SER A 1 177 ? -29.455 -7.053 37.628 1.00 82.38 177 SER A CA 1
ATOM 1411 C C . SER A 1 177 ? -29.687 -8.485 38.123 1.00 82.38 177 SER A C 1
ATOM 1413 O O . SER A 1 177 ? -30.780 -8.781 38.593 1.00 82.38 177 SER A O 1
ATOM 1415 N N . GLN A 1 178 ? -28.681 -9.364 38.048 1.00 77.31 178 GLN A N 1
ATOM 1416 C CA . GLN A 1 178 ? -28.761 -10.735 38.572 1.00 77.31 178 GLN A CA 1
ATOM 1417 C C . GLN A 1 178 ? -28.664 -10.798 40.103 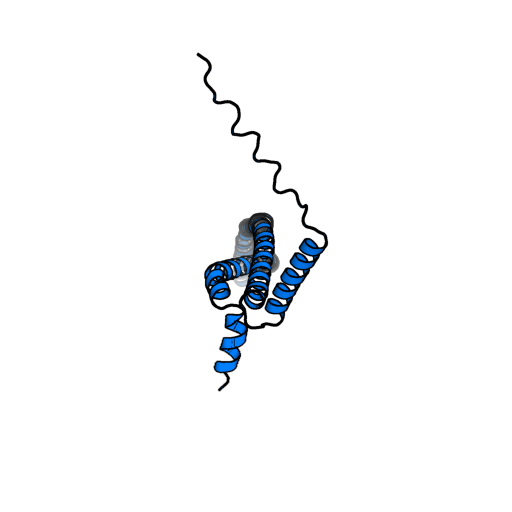1.00 77.31 178 GLN A C 1
ATOM 1419 O O . GLN A 1 178 ? -29.140 -11.747 40.728 1.00 77.31 178 GLN A O 1
ATOM 1424 N N . GLU A 1 179 ? -28.036 -9.806 40.731 1.00 73.31 179 GLU A N 1
ATOM 1425 C CA . GLU A 1 179 ? -27.979 -9.710 42.190 1.00 73.31 179 GLU A CA 1
ATOM 1426 C C . GLU A 1 179 ? -29.286 -9.191 42.797 1.00 73.31 179 GLU A C 1
ATOM 1428 O O . GLU A 1 179 ? -29.645 -9.619 43.897 1.00 73.31 179 GLU A O 1
ATOM 1433 N N . LEU A 1 180 ? -29.985 -8.308 42.077 1.00 65.94 180 LEU A N 1
ATOM 1434 C CA . LEU A 1 180 ? -31.221 -7.645 42.506 1.00 65.94 180 LEU A CA 1
ATOM 1435 C C . LEU A 1 180 ? -32.498 -8.459 42.260 1.00 65.94 180 LEU A C 1
ATOM 1437 O O . LEU A 1 180 ? -33.508 -8.165 42.894 1.00 65.94 180 LEU A O 1
ATOM 1441 N N . ASP A 1 181 ? -32.474 -9.453 41.372 1.00 60.88 181 ASP A N 1
ATOM 1442 C CA . ASP A 1 181 ? -33.637 -10.290 41.068 1.00 60.88 181 ASP A CA 1
ATOM 1443 C C . ASP A 1 181 ? -33.613 -11.609 41.878 1.00 60.88 181 ASP A C 1
ATOM 1445 O O . ASP A 1 181 ? -32.859 -12.530 41.545 1.00 60.88 181 ASP A O 1
ATOM 1449 N N . PRO A 1 182 ? -34.402 -11.742 42.964 1.00 58.28 182 PRO A N 1
ATOM 1450 C CA . PRO A 1 182 ? -34.420 -12.959 43.770 1.00 58.28 182 PRO A CA 1
ATOM 1451 C C . PRO A 1 182 ? -34.975 -14.176 43.012 1.00 58.28 182 PRO A C 1
ATOM 1453 O O . PRO A 1 182 ? -34.574 -15.298 43.324 1.00 58.28 182 PRO A O 1
ATOM 1456 N N . GLU A 1 183 ? -35.834 -14.005 41.999 1.00 57.97 183 GLU A N 1
ATOM 1457 C CA . GLU A 1 183 ? -36.468 -15.131 41.295 1.00 57.97 183 GLU A CA 1
ATOM 1458 C C . GLU A 1 183 ? -35.501 -15.876 40.363 1.00 57.97 183 GLU A C 1
ATOM 1460 O O . GLU A 1 183 ? -35.539 -17.109 40.288 1.00 57.97 183 GLU A O 1
ATOM 1465 N N . THR A 1 184 ? -34.560 -15.182 39.716 1.00 56.66 184 THR A N 1
ATOM 1466 C CA . THR A 1 184 ? -33.577 -15.822 38.816 1.00 56.66 184 THR A CA 1
ATOM 1467 C C . THR A 1 184 ? -32.638 -16.786 39.546 1.00 56.66 184 THR A C 1
ATOM 1469 O O . THR A 1 184 ? -32.365 -17.880 39.042 1.00 56.66 184 THR A O 1
ATOM 1472 N N . LYS A 1 185 ? -32.223 -16.466 40.781 1.00 56.38 185 LYS A N 1
ATOM 1473 C CA . LYS A 1 185 ? -31.421 -17.374 41.630 1.00 56.38 185 LYS A CA 1
ATOM 1474 C C . LYS A 1 185 ? -32.165 -18.654 42.019 1.00 56.38 185 LYS A C 1
ATOM 1476 O O . LYS A 1 185 ? -31.531 -19.683 42.268 1.00 56.38 185 LYS A O 1
ATOM 1481 N N . HIS A 1 186 ? -33.494 -18.607 42.096 1.00 55.59 186 HIS A N 1
ATOM 1482 C CA . HIS A 1 186 ? -34.319 -19.777 42.387 1.00 55.59 186 HIS A CA 1
ATOM 1483 C C . HIS A 1 186 ? -34.606 -20.596 41.124 1.00 55.59 186 HIS A C 1
ATOM 1485 O O . HIS A 1 186 ? -34.513 -21.821 41.175 1.00 55.59 186 HIS A O 1
ATOM 1491 N N . LEU A 1 187 ? -34.856 -19.952 39.982 1.00 56.84 187 LEU A N 1
ATOM 1492 C CA . LEU A 1 187 ? -35.147 -20.626 38.712 1.00 56.84 187 LEU A CA 1
ATOM 1493 C C . LEU A 1 187 ? -33.947 -21.399 38.141 1.00 56.84 187 LEU A C 1
ATOM 1495 O O . LEU A 1 187 ? -34.133 -22.491 37.603 1.00 56.84 187 LEU A O 1
ATOM 1499 N N . GLU A 1 188 ? -32.708 -20.920 38.312 1.00 58.47 188 GLU A N 1
ATOM 1500 C CA . GLU A 1 188 ? -31.520 -21.682 37.887 1.00 58.47 188 GLU A CA 1
ATOM 1501 C C . GLU A 1 188 ? -31.341 -23.008 38.648 1.00 58.47 188 GLU A C 1
ATOM 1503 O O . GLU A 1 188 ? -30.808 -23.968 38.087 1.00 58.47 188 GLU A O 1
ATOM 1508 N N . LYS A 1 189 ? -31.832 -23.108 39.893 1.00 55.50 189 LYS A N 1
ATOM 1509 C CA . LYS A 1 189 ? -31.822 -24.370 40.657 1.00 55.50 189 LYS A CA 1
ATOM 1510 C C . LYS A 1 189 ? -32.775 -25.412 40.072 1.00 55.50 189 LYS A C 1
ATOM 1512 O O . LYS A 1 189 ? -32.484 -26.598 40.161 1.00 55.50 189 LYS A O 1
ATOM 1517 N N . PHE A 1 190 ? -33.867 -24.981 39.442 1.00 53.06 190 PHE A N 1
ATOM 1518 C CA . PHE A 1 190 ? -34.832 -25.870 38.784 1.00 53.06 190 PHE A CA 1
ATOM 1519 C C . PHE A 1 190 ? -34.450 -26.224 37.345 1.00 53.06 190 PHE A C 1
ATOM 1521 O O . PHE A 1 190 ? -35.031 -27.129 36.760 1.00 53.06 190 PHE A O 1
ATOM 1528 N N . ARG A 1 191 ? -33.460 -25.534 36.772 1.00 56.31 191 ARG A N 1
ATOM 1529 C CA . ARG A 1 191 ? -32.998 -25.749 35.395 1.00 56.31 191 ARG A CA 1
ATOM 1530 C C . ARG A 1 191 ? -31.827 -26.740 35.284 1.00 56.31 191 ARG A C 1
ATOM 1532 O O . ARG A 1 191 ? -31.398 -27.040 34.176 1.00 56.31 191 ARG A O 1
ATOM 1539 N N . LYS A 1 192 ? -31.300 -27.219 36.420 1.00 53.47 192 LYS A N 1
ATOM 1540 C CA . LYS A 1 192 ? -30.237 -28.241 36.531 1.00 53.47 192 LYS A CA 1
ATOM 1541 C C . LYS A 1 192 ? -30.759 -29.634 36.933 1.00 53.47 192 LYS A C 1
ATOM 1543 O O . LYS A 1 192 ? -29.965 -30.454 37.390 1.00 53.47 192 LYS A O 1
ATOM 1548 N N . VAL A 1 193 ? -32.062 -29.881 36.791 1.00 41.56 193 VAL A N 1
ATOM 1549 C CA . VAL A 1 193 ? -32.687 -31.206 36.963 1.00 41.56 193 VAL A CA 1
ATOM 1550 C C . VAL A 1 193 ? -32.921 -31.831 35.597 1.00 41.56 193 VAL A C 1
ATOM 1552 O O . VAL A 1 193 ? -33.381 -31.086 34.703 1.00 41.56 193 VAL A O 1
#

Foldseek 3Di:
DDDDDDPDPPPDDPPPPPPDDPVRVVLLVVLLVVLVVCVVVVPDDDPVLVVVCVVVVVVVVVLVVLLVVLVVVLVVLVVVLVVLLVQLVVLLVQLVVLQVVLVVDPDVSSVVSPVSSVVSNVVSVVSVVVNVVSVVVSVVSVCCNVPVSVVVVVVVVVVVSVSSSVSSVVVVVVVVVCVPDPVVVVVVVVVVD

Sequence (193 aa):
MDGFAGDILSGGRALLGEDGSVMARMQKKFWKTKQVLIKATGKKEDEYVVASDADLDAKLELFHSVQTTSTELLKVIEKYQRRITYLSQEENELGMFLRFQAEHDRTKAGNMMDATSKALCASAKQRLVLCRPLQRMEQEVETFRRRAIADTLLTVTRMEKSRTEYRGALLWLKDVSQELDPETKHLEKFRKV